Protein AF-A0A7R9FD81-F1 (afdb_monomer_lite)

Secondary structure (DSSP, 8-state):
---S--S------TT-----------------------S--SEEEEEEEEEEEE-SEEEEEEEEEEEEEEEEEEEEEEEEEEEEEEEEEEEEEEEEEEEEEEEEEEEEEEEEEEEEEEEEEEEEEEEEEEEEEEEEE--SEEEE--SEEEE------HHHHHHHHHHHHHHS----B-HHHHHHH-TTTT-BTTTB--SHHHHHHHHHH-B-BTTTS---SS-------GGG-SB--S---PPPTT-HHHHHHHHHHT--EEEEE---SHHHHT--SSEE--TT--SS---EEEEEEEEEEETTEEEEEEE-SS-TTSTBTTEEEEESSS--

pLDDT: mean 73.65, std 19.58, range [25.88, 96.12]

Radius of gyration: 27.38 Å; chains: 1; bounding box: 90×58×49 Å

Structure (mmCIF, N/CA/C/O backbone):
data_AF-A0A7R9FD81-F1
#
_entry.id   AF-A0A7R9FD81-F1
#
loop_
_atom_site.group_PDB
_atom_site.id
_atom_site.type_symbol
_atom_site.label_atom_id
_atom_site.label_alt_id
_atom_site.label_comp_id
_atom_site.label_asym_id
_atom_site.label_entity_id
_atom_site.label_seq_id
_atom_site.pdbx_PDB_ins_code
_atom_site.Cartn_x
_atom_site.Cartn_y
_atom_site.Cartn_z
_atom_site.occupancy
_atom_site.B_iso_or_equiv
_atom_site.auth_seq_id
_atom_site.auth_comp_id
_atom_site.auth_asym_id
_atom_site.auth_atom_id
_atom_site.pdbx_PDB_model_num
ATOM 1 N N . THR A 1 1 ? -26.625 41.758 -15.108 1.00 39.09 1 THR A N 1
ATOM 2 C CA . THR A 1 1 ? -25.539 40.750 -15.088 1.00 39.09 1 THR A CA 1
ATOM 3 C C . THR A 1 1 ? -25.732 39.872 -13.873 1.00 39.09 1 THR A C 1
ATOM 5 O O . THR A 1 1 ? -26.568 40.195 -13.045 1.00 39.09 1 THR A O 1
ATOM 8 N N . ARG A 1 2 ? -25.080 38.711 -13.849 1.00 35.53 2 ARG A N 1
ATOM 9 C CA . ARG A 1 2 ? -25.228 37.600 -12.897 1.00 35.53 2 ARG A CA 1
ATOM 10 C C . ARG A 1 2 ? -24.979 38.028 -11.434 1.00 35.53 2 ARG A C 1
ATOM 12 O O . ARG A 1 2 ? -23.941 37.694 -10.894 1.00 35.53 2 ARG A O 1
ATOM 19 N N . GLU A 1 3 ? -25.899 38.785 -10.832 1.00 40.41 3 GLU A N 1
ATOM 20 C CA . GLU A 1 3 ? -25.733 39.345 -9.478 1.00 40.41 3 GLU A CA 1
ATOM 21 C C . GLU A 1 3 ? -27.052 39.726 -8.760 1.00 40.41 3 GLU A C 1
ATOM 23 O O . GLU A 1 3 ? -27.045 40.515 -7.826 1.00 40.41 3 GLU A O 1
ATOM 28 N N . GLU A 1 4 ? -28.195 39.122 -9.122 1.00 39.56 4 GLU A N 1
ATOM 29 C CA . GLU A 1 4 ? -29.474 39.288 -8.387 1.00 39.56 4 GLU A CA 1
ATOM 30 C C . GLU A 1 4 ? -30.261 37.967 -8.223 1.00 39.56 4 GLU A C 1
ATOM 32 O O . GLU A 1 4 ? -31.462 37.898 -8.473 1.00 39.56 4 GLU A O 1
ATOM 37 N N . ARG A 1 5 ? -29.601 36.875 -7.802 1.00 39.44 5 ARG A N 1
ATOM 38 C CA . ARG A 1 5 ? -30.287 35.632 -7.362 1.00 39.44 5 ARG A CA 1
ATOM 39 C C . ARG A 1 5 ? -29.544 34.884 -6.246 1.00 39.44 5 ARG A C 1
ATOM 41 O O . ARG A 1 5 ? -29.258 33.703 -6.388 1.00 39.44 5 ARG A O 1
ATOM 48 N N . LEU A 1 6 ? -29.242 35.555 -5.132 1.00 40.09 6 LEU A N 1
ATOM 49 C CA . LEU A 1 6 ? -28.727 34.895 -3.915 1.00 40.09 6 LEU A CA 1
ATOM 50 C C . LEU A 1 6 ? -29.328 35.431 -2.597 1.00 40.09 6 LEU A C 1
ATOM 52 O O . LEU A 1 6 ? -28.731 35.295 -1.536 1.00 40.09 6 LEU A O 1
ATOM 56 N N . GLN A 1 7 ? -30.540 35.990 -2.622 1.00 40.34 7 GLN A N 1
ATOM 57 C CA . GLN A 1 7 ? -31.270 36.358 -1.400 1.00 40.34 7 GLN A CA 1
ATOM 58 C C . GLN A 1 7 ? -32.723 35.884 -1.483 1.00 40.34 7 GLN A C 1
ATOM 60 O O . GLN A 1 7 ? -33.584 36.623 -1.944 1.00 40.34 7 GLN A O 1
ATOM 65 N N . ASN A 1 8 ? -32.959 34.616 -1.117 1.00 35.47 8 ASN A N 1
ATOM 66 C CA . ASN A 1 8 ? -34.194 34.100 -0.495 1.00 35.47 8 ASN A CA 1
ATOM 67 C C . ASN A 1 8 ? -34.195 32.561 -0.488 1.00 35.47 8 ASN A C 1
ATOM 69 O O . ASN A 1 8 ? -34.838 31.924 -1.320 1.00 35.47 8 ASN A O 1
ATOM 73 N N . LYS A 1 9 ? -33.512 31.953 0.488 1.00 34.34 9 LYS A N 1
ATOM 74 C CA . LYS A 1 9 ? -33.851 30.601 0.954 1.00 34.34 9 LYS A CA 1
ATOM 75 C C . LYS A 1 9 ? -34.162 30.673 2.458 1.00 34.34 9 LYS A C 1
ATOM 77 O O . LYS A 1 9 ? -33.370 31.283 3.179 1.00 34.34 9 LYS A O 1
ATOM 82 N N . PRO A 1 10 ? -35.300 30.136 2.939 1.00 32.75 10 PRO A N 1
ATOM 83 C CA . PRO A 1 10 ? -35.643 30.177 4.356 1.00 32.75 10 PRO A CA 1
ATOM 84 C C . PRO A 1 10 ? -34.722 29.258 5.163 1.00 32.75 10 PRO A C 1
ATOM 86 O O . PRO A 1 10 ? -34.521 28.100 4.812 1.00 32.75 10 PRO A O 1
ATOM 89 N N . ILE A 1 11 ? -34.195 29.790 6.263 1.00 34.25 11 ILE A N 1
ATOM 90 C CA . ILE A 1 11 ? -33.485 29.053 7.309 1.00 34.25 11 ILE A CA 1
ATOM 91 C C . ILE A 1 11 ? -34.555 28.502 8.258 1.00 34.25 11 ILE A C 1
ATOM 93 O O . ILE A 1 11 ? -35.211 29.287 8.945 1.00 34.25 11 ILE A O 1
ATOM 97 N N . ILE A 1 12 ? -34.746 27.183 8.309 1.00 33.06 12 ILE A N 1
ATOM 98 C CA . ILE A 1 12 ? -35.629 26.556 9.302 1.00 33.06 12 ILE A CA 1
ATOM 99 C C . ILE A 1 12 ? -34.894 26.572 10.649 1.00 33.06 12 ILE A C 1
ATOM 101 O O . ILE A 1 12 ? -33.891 25.888 10.834 1.00 33.06 12 ILE A O 1
ATOM 105 N N . ARG A 1 13 ? -35.364 27.402 11.589 1.00 29.70 13 ARG A N 1
ATOM 106 C CA . ARG A 1 13 ? -34.914 27.398 12.989 1.00 29.70 13 ARG A CA 1
ATOM 107 C C . ARG A 1 13 ? -35.847 26.521 13.825 1.00 29.70 13 ARG A C 1
ATOM 109 O O . ARG A 1 13 ? -37.051 26.481 13.597 1.00 29.70 13 ARG A O 1
ATOM 116 N N . ARG A 1 14 ? -35.272 25.854 14.824 1.00 32.81 14 ARG A N 1
ATOM 117 C CA . ARG A 1 14 ? -35.855 24.801 15.678 1.00 32.81 14 ARG A CA 1
ATOM 118 C C . ARG A 1 14 ? -36.965 25.270 16.655 1.00 32.81 14 ARG A C 1
ATOM 120 O O . ARG A 1 14 ? -37.023 24.765 17.769 1.00 32.81 14 ARG A O 1
ATOM 127 N N . SER A 1 15 ? -37.826 26.232 16.298 1.00 31.77 15 SER A N 1
ATOM 128 C CA . SER A 1 15 ? -38.816 26.820 17.230 1.00 31.77 15 SER A CA 1
ATOM 129 C C . SER A 1 15 ? -40.279 26.903 16.767 1.00 31.77 15 SER A C 1
ATOM 131 O O . SER A 1 15 ? -41.109 27.314 17.572 1.00 31.77 15 SER A O 1
ATOM 133 N N . ASP A 1 16 ? -40.646 26.471 15.556 1.00 30.94 16 ASP A N 1
ATOM 134 C CA . ASP A 1 16 ? -41.986 26.761 15.000 1.00 30.94 16 ASP A CA 1
ATOM 135 C C . ASP A 1 16 ? -42.898 25.535 14.789 1.00 30.94 16 ASP A C 1
ATOM 137 O O . ASP A 1 16 ? -43.638 25.463 13.812 1.00 30.94 16 ASP A O 1
ATOM 141 N N . VAL A 1 17 ? -42.931 24.587 15.734 1.00 33.84 17 VAL A N 1
ATOM 142 C CA . VAL A 1 17 ? -44.017 23.588 15.795 1.00 33.84 17 VAL A CA 1
ATOM 143 C C . VAL A 1 17 ? -44.859 23.828 17.045 1.00 33.84 17 VAL A C 1
ATOM 145 O O . VAL A 1 17 ? -44.639 23.247 18.104 1.00 33.84 17 VAL A O 1
ATOM 148 N N . THR A 1 18 ? -45.857 24.708 16.926 1.00 29.89 18 THR A N 1
ATOM 149 C CA . THR A 1 18 ? -46.961 24.794 17.889 1.00 29.89 18 THR A CA 1
ATOM 150 C C . THR A 1 18 ? -48.299 24.449 17.231 1.00 29.89 18 THR A C 1
ATOM 152 O O . THR A 1 18 ? -48.819 25.164 16.385 1.00 29.89 18 THR A O 1
ATOM 155 N N . ARG A 1 19 ? -48.861 23.328 17.698 1.00 35.19 19 ARG A N 1
ATOM 156 C CA . ARG A 1 19 ? -50.268 23.115 18.081 1.00 35.19 19 ARG A CA 1
ATOM 157 C C . ARG A 1 19 ? -51.376 23.580 17.114 1.00 35.19 19 ARG A C 1
ATOM 159 O O . ARG A 1 19 ? -51.876 24.694 17.203 1.00 35.19 19 ARG A O 1
ATOM 166 N N . SER A 1 20 ? -51.924 22.624 16.369 1.00 30.72 20 SER A N 1
ATOM 167 C CA . SER A 1 20 ? -53.307 22.592 15.857 1.00 30.72 20 SER A CA 1
ATOM 168 C C . SER A 1 20 ? -53.561 21.163 15.360 1.00 30.72 20 SER A C 1
ATOM 170 O O . SER A 1 20 ? -52.720 20.634 14.656 1.00 30.72 20 SER A O 1
ATOM 172 N N . GLY A 1 21 ? -54.605 20.404 15.668 1.00 27.61 21 GLY A N 1
ATOM 173 C CA . GLY A 1 21 ? -55.818 20.573 16.445 1.00 27.61 21 GLY A CA 1
ATOM 174 C C . GLY A 1 21 ? -56.503 19.200 16.417 1.00 27.61 21 GLY A C 1
ATOM 175 O O . GLY A 1 21 ? -56.767 18.657 15.349 1.00 27.61 21 GLY A O 1
ATOM 176 N N . SER A 1 22 ? -56.728 18.602 17.586 1.00 30.44 22 SER A N 1
ATOM 177 C CA . SER A 1 22 ? -57.353 17.283 17.721 1.00 30.44 22 SER A CA 1
ATOM 178 C C . SER A 1 22 ? -58.814 17.327 17.254 1.00 30.44 22 SER A C 1
ATOM 180 O O . SER A 1 22 ? -59.605 18.120 17.769 1.00 30.44 22 SER A O 1
ATOM 182 N N . LYS A 1 23 ? -59.192 16.460 16.309 1.00 29.38 23 LYS A N 1
ATOM 183 C CA . LYS A 1 23 ? -60.590 16.074 16.081 1.00 29.38 23 LYS A CA 1
ATOM 184 C C . LYS A 1 23 ? -60.747 14.590 16.391 1.00 29.38 23 LYS A C 1
ATOM 186 O O . LYS A 1 23 ? -60.323 13.732 15.630 1.00 29.38 23 LYS A O 1
ATOM 191 N N . HIS A 1 24 ? -61.383 14.313 17.525 1.00 30.19 24 HIS A N 1
ATOM 192 C CA . HIS A 1 24 ? -61.970 13.016 17.836 1.00 30.19 24 HIS A CA 1
ATOM 193 C C . HIS A 1 24 ? -63.025 12.632 16.790 1.00 30.19 24 HIS A C 1
ATOM 195 O O . HIS A 1 24 ? -63.984 13.379 16.583 1.00 30.19 24 HIS A O 1
ATOM 201 N N . VAL A 1 25 ? -62.916 11.426 16.232 1.00 29.48 25 VAL A N 1
ATOM 202 C CA . VAL A 1 25 ? -64.043 10.707 15.626 1.00 29.48 25 VAL A CA 1
ATOM 203 C C . VAL A 1 25 ? -64.227 9.404 16.402 1.00 29.48 25 VAL A C 1
ATOM 205 O O . VAL A 1 25 ? -63.290 8.635 16.588 1.00 29.48 25 VAL A O 1
ATOM 208 N N . LYS A 1 26 ? -65.436 9.229 16.945 1.00 28.81 26 LYS A N 1
ATOM 209 C CA . LYS A 1 26 ? -65.871 8.071 17.733 1.00 28.81 26 LYS A CA 1
ATOM 210 C C . LYS A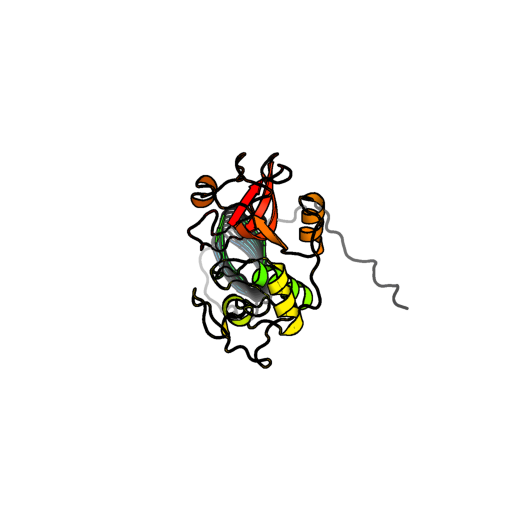 1 26 ? -66.118 6.843 16.849 1.00 28.81 26 LYS A C 1
ATOM 212 O O . LYS A 1 26 ? -66.451 6.965 15.677 1.00 28.81 26 LYS A O 1
ATOM 217 N N . SER A 1 27 ? -66.024 5.688 17.501 1.00 38.34 27 SER A N 1
ATOM 218 C CA . SER A 1 27 ? -66.324 4.334 17.036 1.00 38.34 27 SER A CA 1
ATOM 219 C C . SER A 1 27 ? -67.673 4.161 16.321 1.00 38.34 27 SER A C 1
ATOM 221 O O . SER A 1 27 ? -68.700 4.688 16.750 1.00 38.34 27 SER A O 1
ATOM 223 N N . GLY A 1 28 ? -67.676 3.320 15.281 1.00 25.88 28 GLY A N 1
ATOM 224 C CA . GLY A 1 28 ? -68.874 2.810 14.614 1.00 25.88 28 GLY A CA 1
ATOM 225 C C . GLY A 1 28 ? -68.535 1.653 13.671 1.00 25.88 28 GLY A C 1
ATOM 226 O O . GLY A 1 28 ? -67.732 1.809 12.760 1.00 25.88 28 GLY A O 1
ATOM 227 N N . LEU A 1 29 ? -69.124 0.486 13.933 1.00 31.78 29 LEU A N 1
ATOM 228 C CA . LEU A 1 29 ? -69.024 -0.738 13.138 1.00 31.78 29 LEU A CA 1
ATOM 229 C C . LEU A 1 29 ? -69.593 -0.569 11.718 1.00 31.78 29 LEU A C 1
ATOM 231 O O . LEU A 1 29 ? -70.724 -0.119 11.569 1.00 31.78 29 LEU A O 1
ATOM 235 N N . GLY A 1 30 ? -68.840 -1.076 10.735 1.00 39.69 30 GLY A N 1
ATOM 236 C CA . GLY A 1 30 ? -69.320 -1.694 9.494 1.00 39.69 30 GLY A CA 1
ATOM 237 C C . GLY A 1 30 ? -69.935 -0.785 8.428 1.00 39.69 30 GLY A C 1
ATOM 238 O O . GLY A 1 30 ? -71.115 -0.469 8.512 1.00 39.69 30 GLY A O 1
ATOM 239 N N . GLN A 1 31 ? -69.186 -0.515 7.350 1.00 30.64 31 GLN A N 1
ATOM 240 C CA . GLN A 1 31 ? -69.745 -0.345 6.002 1.00 30.64 31 GLN A CA 1
ATOM 241 C C . GLN A 1 31 ? -68.677 -0.520 4.901 1.00 30.64 31 GLN A C 1
ATOM 243 O O . GLN A 1 31 ? -67.696 0.209 4.843 1.00 30.64 31 GLN A O 1
ATOM 248 N N . THR A 1 32 ? -68.906 -1.565 4.097 1.00 29.42 32 THR A N 1
ATOM 249 C CA . THR A 1 32 ? -68.698 -1.726 2.643 1.00 29.42 32 THR A CA 1
ATOM 250 C C . THR A 1 32 ? -67.472 -1.117 1.949 1.00 29.42 32 THR A C 1
ATOM 252 O O . THR A 1 32 ? -67.360 0.090 1.773 1.00 29.42 32 THR A O 1
ATOM 255 N N . LEU A 1 33 ? -66.644 -2.034 1.429 1.00 38.75 33 LEU A N 1
ATOM 256 C CA . LEU A 1 33 ? -65.702 -1.866 0.319 1.00 38.75 33 LEU A CA 1
ATOM 257 C C . LEU A 1 33 ? -66.387 -1.191 -0.884 1.00 38.75 33 LEU A C 1
ATOM 259 O O . LEU A 1 33 ? -67.091 -1.854 -1.643 1.00 38.75 33 LEU A O 1
ATOM 263 N N . GLU A 1 34 ? -66.146 0.102 -1.076 1.00 34.03 34 GLU A N 1
ATOM 264 C CA . GLU A 1 34 ? -66.306 0.768 -2.369 1.00 34.03 34 GLU A CA 1
ATOM 265 C C . GLU A 1 34 ? -64.953 1.354 -2.787 1.00 34.03 34 GLU A C 1
ATOM 267 O O . GLU A 1 34 ? -64.226 1.948 -1.994 1.00 34.03 34 GLU A O 1
ATOM 272 N N . SER A 1 35 ? -64.610 1.066 -4.040 1.00 38.31 35 SER A N 1
ATOM 273 C CA . SER A 1 35 ? -63.352 1.293 -4.751 1.00 38.31 35 SER A CA 1
ATOM 274 C C . SER A 1 35 ? -62.641 2.612 -4.429 1.00 38.31 35 SER A C 1
ATOM 276 O O . SER A 1 35 ? -63.081 3.679 -4.858 1.00 38.31 35 SER A O 1
ATOM 278 N N . LEU A 1 36 ? -61.487 2.516 -3.770 1.00 35.97 36 LEU A N 1
ATOM 279 C CA . LEU A 1 36 ? -60.429 3.515 -3.880 1.00 35.97 36 LEU A CA 1
ATOM 280 C C . LEU A 1 36 ? -59.513 3.086 -5.027 1.00 35.97 36 LEU A C 1
ATOM 282 O O . LEU A 1 36 ? -59.090 1.935 -5.087 1.00 35.97 36 LEU A O 1
ATOM 286 N N . ASP A 1 37 ? -59.302 3.997 -5.967 1.00 36.88 37 ASP A N 1
ATOM 287 C CA . ASP A 1 37 ? -58.371 3.861 -7.083 1.00 36.88 37 ASP A CA 1
ATOM 288 C C . ASP A 1 37 ? -56.931 3.909 -6.541 1.00 36.88 37 ASP A C 1
ATOM 290 O O . ASP A 1 37 ? -56.565 4.857 -5.845 1.00 36.88 37 ASP A O 1
ATOM 294 N N . TRP A 1 38 ? -56.144 2.857 -6.783 1.00 41.69 38 TRP A N 1
ATOM 295 C CA . TRP A 1 38 ? -54.820 2.644 -6.175 1.00 41.69 38 TRP A CA 1
ATOM 296 C C . TRP A 1 38 ? -53.662 3.193 -7.026 1.00 41.69 38 TRP A C 1
ATOM 298 O O . TRP A 1 38 ? -52.509 2.920 -6.718 1.00 41.69 38 TRP A O 1
ATOM 308 N N . SER A 1 39 ? -53.926 3.944 -8.103 1.00 35.97 39 SER A N 1
ATOM 309 C CA . SER A 1 39 ? -52.916 4.173 -9.147 1.00 35.97 39 SER A CA 1
ATOM 310 C C . SER A 1 39 ? -52.141 5.497 -9.117 1.00 35.97 39 SER A C 1
ATOM 312 O O . SER A 1 39 ? -51.431 5.758 -10.082 1.00 35.97 39 SER A O 1
ATOM 314 N N . GLN A 1 40 ? -52.238 6.350 -8.092 1.00 47.03 40 GLN A N 1
ATOM 315 C CA . GLN A 1 40 ? -51.413 7.573 -8.003 1.00 47.03 40 GLN A CA 1
ATOM 316 C C . GLN A 1 40 ? -51.276 8.052 -6.543 1.00 47.03 40 GLN A C 1
ATOM 318 O O . GLN A 1 40 ? -52.069 8.872 -6.072 1.00 47.03 40 GLN A O 1
ATOM 323 N N . LYS A 1 41 ? -50.264 7.577 -5.810 1.00 54.81 41 LYS A N 1
ATOM 324 C CA . LYS A 1 41 ? -49.718 8.333 -4.673 1.00 54.81 41 LYS A CA 1
ATOM 325 C C . LYS A 1 41 ? -48.242 8.587 -4.925 1.00 54.81 41 LYS A C 1
ATOM 327 O O . LYS A 1 41 ? -47.386 7.816 -4.526 1.00 54.81 41 LYS A O 1
ATOM 332 N N . GLU A 1 42 ? -48.007 9.709 -5.585 1.00 63.78 42 GLU A N 1
ATOM 333 C CA . GLU A 1 42 ? -46.692 10.319 -5.790 1.00 63.78 42 GLU A CA 1
ATOM 334 C C . GLU A 1 42 ? -46.024 10.610 -4.425 1.00 63.78 42 GLU A C 1
ATOM 336 O O . GLU A 1 42 ? -44.825 10.453 -4.277 1.00 63.78 42 GLU A O 1
ATOM 341 N N . PHE A 1 43 ? -46.806 10.917 -3.374 1.00 59.94 43 PHE A N 1
ATOM 342 C CA . PHE A 1 43 ? -46.295 11.207 -2.025 1.00 59.94 43 PHE A CA 1
ATOM 343 C C . PHE A 1 43 ? -47.080 10.485 -0.919 1.00 59.94 43 PHE A C 1
ATOM 345 O O . PHE A 1 43 ? -48.318 10.553 -0.876 1.00 59.94 43 PHE A O 1
ATOM 352 N N . LEU A 1 44 ? -46.370 9.878 0.039 1.00 73.50 44 LEU A N 1
ATOM 353 C CA . LEU A 1 44 ? -46.943 9.317 1.267 1.00 73.50 44 LEU A CA 1
ATOM 354 C C . LEU A 1 44 ? -46.209 9.829 2.516 1.00 73.50 44 LEU A C 1
ATOM 356 O O . LEU A 1 44 ? -44.988 9.784 2.604 1.00 73.50 44 LEU A O 1
ATOM 360 N N . VAL A 1 45 ? -46.986 10.296 3.502 1.00 74.88 45 VAL A N 1
ATOM 361 C CA . VAL A 1 45 ? -46.497 10.657 4.842 1.00 74.88 45 VAL A CA 1
ATOM 362 C C . VAL A 1 45 ? -47.338 9.937 5.883 1.00 74.88 45 VAL A C 1
ATOM 364 O O . VAL A 1 45 ? -48.561 10.109 5.914 1.00 74.88 45 VAL A O 1
ATOM 367 N N . THR A 1 46 ? -46.708 9.120 6.722 1.00 71.38 46 THR A N 1
ATOM 368 C CA . THR A 1 46 ? -47.411 8.280 7.699 1.00 71.38 46 THR A CA 1
ATOM 369 C C . THR A 1 46 ? -46.560 8.008 8.943 1.00 71.38 46 THR A C 1
ATOM 371 O O . THR A 1 46 ? -45.367 8.286 8.965 1.00 71.38 46 THR A O 1
ATOM 374 N N . ASN A 1 47 ? -47.202 7.524 10.007 1.00 69.88 47 ASN A N 1
ATOM 375 C CA . ASN A 1 47 ? -46.550 7.000 11.206 1.00 69.88 47 ASN A CA 1
ATOM 376 C C . ASN A 1 47 ? -47.393 5.823 11.716 1.00 69.88 47 ASN A C 1
ATOM 378 O O . ASN A 1 47 ? -48.574 5.988 12.042 1.00 69.88 47 ASN A O 1
ATOM 382 N N . THR A 1 48 ? -46.802 4.635 11.697 1.00 72.31 48 THR A N 1
ATOM 383 C CA . THR A 1 48 ? -47.450 3.347 11.966 1.00 72.31 48 THR A CA 1
ATOM 384 C C . THR A 1 48 ? -46.429 2.370 12.533 1.00 72.31 48 THR A C 1
ATOM 386 O O . THR A 1 48 ? -45.252 2.481 12.246 1.00 72.31 48 THR A O 1
ATOM 389 N N . GLU A 1 49 ? -46.864 1.367 13.285 1.00 70.50 49 GLU A N 1
ATOM 390 C CA . GLU A 1 49 ? -45.953 0.337 13.813 1.00 70.50 49 GLU A CA 1
ATOM 391 C C . GLU A 1 49 ? -45.360 -0.536 12.686 1.00 70.50 49 GLU A C 1
ATOM 393 O O . GLU A 1 49 ? -44.162 -0.793 12.660 1.00 70.50 49 GLU A O 1
ATOM 398 N N . TYR A 1 50 ? -46.181 -0.887 11.684 1.00 74.75 50 TYR A N 1
ATOM 399 C CA . TYR A 1 50 ? -45.784 -1.667 10.504 1.00 74.75 50 TYR A CA 1
ATOM 400 C C . TYR A 1 50 ? -46.246 -0.970 9.226 1.00 74.75 50 TYR A C 1
ATOM 402 O O . TYR A 1 50 ? -47.428 -0.621 9.114 1.00 74.75 50 TYR A O 1
ATOM 410 N N . LEU A 1 51 ? -45.351 -0.819 8.250 1.00 74.00 51 LEU A N 1
ATOM 411 C CA . LEU A 1 51 ? -45.686 -0.266 6.941 1.00 74.00 51 LEU A CA 1
ATOM 412 C C . LEU A 1 51 ? -45.076 -1.094 5.806 1.00 74.00 51 LEU A C 1
ATOM 414 O O . LEU A 1 51 ? -43.885 -1.382 5.796 1.00 74.00 51 LEU A O 1
ATOM 418 N N . VAL A 1 52 ? -45.920 -1.432 4.830 1.00 78.00 52 VAL A N 1
ATOM 419 C CA . VAL A 1 52 ? -45.506 -1.964 3.528 1.00 78.00 52 VAL A CA 1
ATOM 420 C C . VAL A 1 52 ? -46.121 -1.076 2.460 1.00 78.00 52 VAL A C 1
ATOM 422 O O . VAL A 1 52 ? -47.344 -0.901 2.446 1.00 78.00 52 VAL A O 1
ATOM 425 N N . THR A 1 53 ? -45.296 -0.477 1.608 1.00 73.06 53 THR A N 1
ATOM 426 C CA . THR A 1 53 ? -45.754 0.501 0.615 1.00 73.06 53 THR A CA 1
ATOM 427 C C . THR A 1 53 ? -44.875 0.497 -0.634 1.00 73.06 53 THR A C 1
ATOM 429 O O . THR A 1 53 ? -43.769 -0.027 -0.623 1.00 73.06 53 THR A O 1
ATOM 432 N N . ASP A 1 54 ? -45.414 1.053 -1.713 1.00 71.94 54 ASP A N 1
ATOM 433 C CA . ASP A 1 54 ? -44.761 1.253 -3.008 1.00 71.94 54 ASP A CA 1
ATOM 434 C C . ASP A 1 54 ? -45.207 2.639 -3.496 1.00 71.94 54 ASP A C 1
ATOM 436 O O . ASP A 1 54 ? -46.379 2.851 -3.835 1.00 71.94 54 ASP A O 1
ATOM 440 N N . THR A 1 55 ? -44.326 3.625 -3.335 1.00 73.12 55 THR A N 1
ATOM 441 C CA . THR A 1 55 ? -44.598 5.049 -3.585 1.00 73.12 55 THR A CA 1
ATOM 442 C C . THR A 1 55 ? -43.328 5.742 -4.040 1.00 73.12 55 THR A C 1
ATOM 444 O O . THR A 1 55 ? -42.267 5.466 -3.505 1.00 73.12 55 THR A O 1
ATOM 447 N N . GLU A 1 56 ? -43.434 6.713 -4.939 1.00 74.44 56 GLU A N 1
ATOM 448 C CA . GLU A 1 56 ? -42.271 7.434 -5.477 1.00 74.44 56 GLU A CA 1
ATOM 449 C C . GLU A 1 56 ? -41.512 8.223 -4.390 1.00 74.44 56 GLU A C 1
ATOM 451 O O . GLU A 1 56 ? -40.291 8.115 -4.284 1.00 74.44 56 GLU A O 1
ATOM 456 N N . PHE A 1 57 ? -42.242 8.931 -3.514 1.00 75.31 57 PHE A N 1
ATOM 457 C CA . PHE A 1 57 ? -41.685 9.677 -2.382 1.00 75.31 57 PHE A CA 1
ATOM 458 C C . PHE A 1 57 ? -42.324 9.261 -1.049 1.00 75.31 57 PHE A C 1
ATOM 460 O O . PHE A 1 57 ? -43.530 9.458 -0.833 1.00 75.31 57 PHE A O 1
ATOM 467 N N . LEU A 1 58 ? -41.506 8.774 -0.111 1.00 77.44 58 LEU A N 1
ATOM 468 C CA . LEU A 1 58 ? -41.954 8.360 1.220 1.00 77.44 58 LEU A CA 1
ATOM 469 C C . LEU A 1 58 ? -41.208 9.103 2.335 1.00 77.44 58 LEU A C 1
ATOM 471 O O . LEU A 1 58 ? -39.981 9.119 2.392 1.00 77.44 58 LEU A O 1
ATOM 475 N N . VAL A 1 59 ? -41.979 9.682 3.262 1.00 79.25 59 VAL A N 1
ATOM 476 C CA . VAL A 1 59 ? -41.467 10.182 4.547 1.00 79.25 59 VAL A CA 1
ATOM 477 C C . VAL A 1 59 ? -42.248 9.529 5.673 1.00 79.25 59 VAL A C 1
ATOM 479 O O . VAL A 1 59 ? -43.460 9.723 5.792 1.00 79.25 59 VAL A O 1
ATOM 482 N N . THR A 1 60 ? -41.575 8.754 6.514 1.00 75.50 60 THR A N 1
ATOM 483 C CA . THR A 1 60 ? -42.252 7.962 7.543 1.00 75.50 60 THR A CA 1
ATOM 484 C C . THR A 1 60 ? -41.402 7.807 8.803 1.00 75.50 60 THR A C 1
ATOM 486 O O . THR A 1 60 ? -40.218 8.118 8.809 1.00 75.50 60 THR A O 1
ATOM 489 N N . ASN A 1 61 ? -42.038 7.392 9.894 1.00 74.88 61 ASN A N 1
ATOM 490 C CA . ASN A 1 61 ? -41.380 6.954 11.125 1.00 74.88 61 ASN A CA 1
ATOM 491 C C . ASN A 1 61 ? -42.193 5.761 11.642 1.00 74.88 61 ASN A C 1
ATOM 493 O O . ASN A 1 61 ? -43.388 5.908 11.930 1.00 74.88 61 ASN A O 1
ATOM 497 N N . THR A 1 62 ? -41.585 4.576 11.615 1.00 70.94 62 THR A N 1
ATOM 498 C CA . THR A 1 62 ? -42.231 3.281 11.890 1.00 70.94 62 THR A CA 1
ATOM 499 C C . THR A 1 62 ? -41.258 2.339 12.593 1.00 70.94 62 THR A C 1
ATOM 501 O O . THR A 1 62 ? -40.055 2.533 12.528 1.00 70.94 62 THR A O 1
ATOM 504 N N . GLU A 1 63 ? -41.743 1.286 13.241 1.00 74.44 63 GLU A N 1
ATOM 505 C CA . GLU A 1 63 ? -40.842 0.295 13.852 1.00 74.44 63 GLU A CA 1
ATOM 506 C C . GLU A 1 63 ? -40.286 -0.658 12.777 1.00 74.44 63 GLU A C 1
ATOM 508 O O . GLU A 1 63 ? -39.080 -0.879 12.704 1.00 74.44 63 GLU A O 1
ATOM 513 N N . TYR A 1 64 ? -41.152 -1.113 11.857 1.00 75.81 64 TYR A N 1
ATOM 514 C CA . TYR A 1 64 ? -40.789 -1.991 10.736 1.00 75.81 64 TYR A CA 1
ATOM 515 C C . TYR A 1 64 ? -41.272 -1.426 9.395 1.00 75.81 64 TYR A C 1
ATOM 517 O O . TYR A 1 64 ? -42.483 -1.246 9.190 1.00 75.81 64 TYR A O 1
ATOM 525 N N . LEU A 1 65 ? -40.341 -1.206 8.464 1.00 77.44 65 LEU A N 1
ATOM 526 C CA . LEU A 1 65 ? -40.629 -0.716 7.115 1.00 77.44 65 LEU A CA 1
ATOM 527 C C . LEU A 1 65 ? -40.073 -1.654 6.039 1.00 77.44 65 LEU A C 1
ATOM 529 O O . LEU A 1 65 ? -38.889 -1.984 6.034 1.00 77.44 65 LEU A O 1
ATOM 533 N N . VAL A 1 66 ? -40.937 -2.026 5.091 1.00 80.62 66 VAL A N 1
ATOM 534 C CA . VAL A 1 66 ? -40.538 -2.659 3.826 1.00 80.62 66 VAL A CA 1
ATOM 535 C C . VAL A 1 66 ? -41.106 -1.844 2.675 1.00 80.62 66 VAL A C 1
ATOM 537 O O . VAL A 1 66 ? -42.324 -1.669 2.589 1.00 80.62 66 VAL A O 1
ATOM 540 N N . THR A 1 67 ? -40.250 -1.327 1.800 1.00 76.56 67 THR A N 1
ATOM 541 C CA . THR A 1 67 ? -40.691 -0.415 0.741 1.00 76.56 67 THR A CA 1
ATOM 542 C C . THR A 1 67 ? -39.807 -0.484 -0.503 1.00 76.56 67 THR A C 1
ATOM 544 O O . THR A 1 67 ? -38.667 -0.932 -0.439 1.00 76.56 67 THR A O 1
ATOM 547 N N . ASP A 1 68 ? -40.357 -0.058 -1.637 1.00 75.00 68 ASP A N 1
ATOM 548 C CA . ASP A 1 68 ? -39.655 0.136 -2.912 1.00 75.00 68 ASP A CA 1
ATOM 549 C C . ASP A 1 68 ? -40.032 1.545 -3.393 1.00 75.00 68 ASP A C 1
ATOM 551 O O . ASP A 1 68 ? -41.214 1.829 -3.604 1.00 75.00 68 ASP A O 1
ATOM 555 N N . THR A 1 69 ? -39.083 2.484 -3.366 1.00 73.69 69 THR A N 1
ATOM 556 C CA . THR A 1 69 ? -39.351 3.923 -3.573 1.00 73.69 69 THR A CA 1
ATOM 557 C C . THR A 1 69 ? -38.161 4.598 -4.230 1.00 73.69 69 THR A C 1
ATOM 559 O O . THR A 1 69 ? -37.029 4.259 -3.916 1.00 73.69 69 THR A O 1
ATOM 562 N N . GLU A 1 70 ? -38.370 5.634 -5.033 1.00 75.81 70 GLU A N 1
ATOM 563 C CA . GLU A 1 70 ? -37.252 6.383 -5.622 1.00 75.81 70 GLU A CA 1
ATOM 564 C C . GLU A 1 70 ? -36.517 7.225 -4.560 1.00 75.81 70 GLU A C 1
ATOM 566 O O . GLU A 1 70 ? -35.287 7.214 -4.495 1.00 75.81 70 GLU A O 1
ATOM 571 N N . PHE A 1 71 ? -37.273 7.875 -3.660 1.00 74.50 71 PHE A N 1
ATOM 572 C CA . PHE A 1 71 ? -36.737 8.711 -2.579 1.00 74.50 71 PHE A CA 1
ATOM 573 C C . PHE A 1 71 ? -37.343 8.361 -1.214 1.00 74.50 71 PHE A C 1
ATOM 575 O O . PHE A 1 71 ? -38.547 8.549 -0.989 1.00 74.50 71 PHE A O 1
ATOM 582 N N . LEU A 1 72 ? -36.487 7.968 -0.265 1.00 79.44 72 LEU A N 1
ATOM 583 C CA . LEU A 1 72 ? -36.889 7.632 1.102 1.00 79.44 72 LEU A CA 1
ATOM 584 C C . LEU A 1 72 ? -36.136 8.461 2.148 1.00 79.44 72 LEU A C 1
ATOM 586 O O . LEU A 1 72 ? -34.906 8.504 2.176 1.00 79.44 72 LEU A O 1
ATOM 590 N N . VAL A 1 73 ? -36.901 9.082 3.051 1.00 79.88 73 VAL A N 1
ATOM 591 C CA . VAL A 1 73 ? -36.385 9.667 4.297 1.00 79.88 73 VAL A CA 1
ATOM 592 C C . VAL A 1 73 ? -37.153 9.077 5.469 1.00 79.88 73 VAL A C 1
ATOM 594 O O . VAL A 1 73 ? -38.370 9.264 5.575 1.00 79.88 73 VAL A O 1
ATOM 597 N N . THR A 1 74 ? -36.457 8.372 6.353 1.00 76.88 74 THR A N 1
ATOM 598 C CA . THR A 1 74 ? -37.099 7.631 7.440 1.00 76.88 74 THR A CA 1
ATOM 599 C C . THR A 1 74 ? -36.232 7.563 8.697 1.00 76.88 74 THR A C 1
ATOM 601 O O . THR A 1 74 ? -35.036 7.826 8.655 1.00 76.88 74 THR A O 1
ATOM 604 N N . ASP A 1 75 ? -36.883 7.277 9.818 1.00 75.06 75 ASP A N 1
ATOM 605 C CA . ASP A 1 75 ? -36.303 7.065 11.149 1.00 75.06 75 ASP A CA 1
ATOM 606 C C . ASP A 1 75 ? -37.049 5.857 11.732 1.00 75.06 75 ASP A C 1
ATOM 608 O O . ASP A 1 75 ? -38.226 5.968 12.104 1.00 75.06 75 ASP A O 1
ATOM 612 N N . THR A 1 76 ? -36.439 4.675 11.602 1.00 73.31 76 THR A N 1
ATOM 613 C CA . THR A 1 76 ? -37.080 3.358 11.778 1.00 73.31 76 THR A CA 1
ATOM 614 C C . THR A 1 76 ? -36.130 2.371 12.445 1.00 73.31 76 THR A C 1
ATOM 616 O O . THR A 1 76 ? -34.936 2.431 12.206 1.00 73.31 76 THR A O 1
ATOM 619 N N . GLU A 1 77 ? -36.627 1.419 13.234 1.00 75.88 77 GLU A N 1
ATOM 620 C CA . GLU A 1 77 ? -35.752 0.441 13.909 1.00 75.88 77 GLU A CA 1
ATOM 621 C C . GLU A 1 77 ? -35.228 -0.627 12.927 1.00 75.88 77 GLU A C 1
ATOM 623 O O . GLU A 1 77 ? -34.026 -0.889 12.879 1.00 75.88 77 GLU A O 1
ATOM 628 N N . TYR A 1 78 ? -36.111 -1.166 12.072 1.00 76.88 78 TYR A N 1
ATOM 629 C CA . TYR A 1 78 ? -35.773 -2.154 11.038 1.00 76.88 78 TYR A CA 1
ATOM 630 C C . TYR A 1 78 ? -36.238 -1.702 9.652 1.00 76.88 78 TYR A C 1
ATOM 632 O O . TYR A 1 78 ? -37.443 -1.526 9.415 1.00 76.88 78 TYR A O 1
ATOM 640 N N . LEU A 1 79 ? -35.296 -1.590 8.712 1.00 80.88 79 LEU A N 1
ATOM 641 C CA . LEU A 1 79 ? -35.567 -1.178 7.336 1.00 80.88 79 LEU A CA 1
ATOM 642 C C . LEU A 1 79 ? -35.023 -2.186 6.318 1.00 80.88 79 LEU A C 1
ATOM 644 O O . LEU A 1 79 ? -33.835 -2.505 6.303 1.00 80.88 79 LEU A O 1
ATOM 648 N N . VAL A 1 80 ? -35.905 -2.638 5.422 1.00 80.81 80 VAL A N 1
ATOM 649 C CA . VAL A 1 80 ? -35.530 -3.354 4.196 1.00 80.81 80 VAL A CA 1
ATOM 650 C C . VAL A 1 80 ? -36.087 -2.598 3.002 1.00 80.81 80 VAL A C 1
ATOM 652 O O . VAL A 1 80 ? -37.304 -2.434 2.887 1.00 80.81 80 VAL A O 1
ATOM 655 N N . THR A 1 81 ? -35.217 -2.127 2.114 1.00 79.06 81 THR A N 1
ATOM 656 C CA . THR A 1 81 ? -35.641 -1.257 1.013 1.00 79.06 81 THR A CA 1
ATOM 657 C C . THR A 1 81 ? -34.777 -1.416 -0.236 1.00 79.06 81 THR A C 1
ATOM 659 O O . THR A 1 81 ? -33.683 -1.968 -0.183 1.00 79.06 81 THR A O 1
ATOM 662 N N . ASN A 1 82 ? -35.294 -0.961 -1.373 1.00 75.56 82 ASN A N 1
ATOM 663 C CA . ASN A 1 82 ? -34.562 -0.813 -2.629 1.00 75.56 82 ASN A CA 1
ATOM 664 C C . ASN A 1 82 ? -34.918 0.570 -3.180 1.00 75.56 82 ASN A C 1
ATOM 666 O O . ASN A 1 82 ? -36.090 0.827 -3.449 1.00 75.56 82 ASN A O 1
ATOM 670 N N . THR A 1 83 ? -33.960 1.498 -3.215 1.00 74.44 83 THR A N 1
ATOM 671 C CA . THR A 1 83 ? -34.239 2.914 -3.539 1.00 74.44 83 THR A CA 1
ATOM 672 C C . THR A 1 83 ? -33.094 3.562 -4.296 1.00 74.44 83 THR A C 1
ATOM 674 O O . THR A 1 83 ? -31.956 3.147 -4.128 1.00 74.44 83 THR A O 1
ATOM 677 N N . GLU A 1 84 ? -33.340 4.606 -5.082 1.00 75.81 84 GLU A N 1
ATOM 678 C CA . GLU A 1 84 ? -32.243 5.333 -5.742 1.00 75.81 84 GLU A CA 1
ATOM 679 C C . GLU A 1 84 ? -31.494 6.232 -4.738 1.00 75.81 84 GLU A C 1
ATOM 681 O O . GLU A 1 84 ? -30.262 6.238 -4.710 1.00 75.81 84 GLU A O 1
ATOM 686 N N . TYR A 1 85 ? -32.231 6.917 -3.847 1.00 74.06 85 TYR A N 1
ATOM 687 C CA . TYR A 1 85 ? -31.666 7.785 -2.804 1.00 74.06 85 TYR A CA 1
ATOM 688 C C . TYR A 1 85 ? -32.262 7.497 -1.421 1.00 74.06 85 TYR A C 1
ATOM 690 O O . TYR A 1 85 ? -33.465 7.692 -1.198 1.00 74.06 85 TYR A O 1
ATOM 698 N N . LEU A 1 86 ? -31.396 7.152 -0.462 1.00 81.25 86 LEU A N 1
ATOM 699 C CA . LEU A 1 86 ? -31.782 6.874 0.922 1.00 81.25 86 LEU A CA 1
ATOM 700 C C . LEU A 1 86 ? -31.014 7.742 1.925 1.00 81.25 86 LEU A C 1
ATOM 702 O O . LEU A 1 86 ? -29.782 7.767 1.947 1.00 81.25 86 LEU A O 1
ATOM 706 N N . VAL A 1 87 ? -31.767 8.413 2.802 1.00 78.88 87 VAL A N 1
ATOM 707 C CA . VAL A 1 87 ? -31.238 9.052 4.015 1.00 78.88 87 VAL A CA 1
ATOM 708 C C . VAL A 1 87 ? -32.007 8.528 5.220 1.00 78.88 87 VAL A C 1
ATOM 710 O O . VAL A 1 87 ? -33.214 8.757 5.332 1.00 78.88 87 VAL A O 1
ATOM 713 N N . THR A 1 88 ? -31.314 7.835 6.120 1.00 79.44 88 THR A N 1
ATOM 714 C CA . THR A 1 88 ? -31.954 7.163 7.256 1.00 79.44 88 THR A CA 1
ATOM 715 C C . THR A 1 88 ? -31.053 7.087 8.485 1.00 79.44 88 THR A C 1
ATOM 717 O O . THR A 1 88 ? -29.829 7.095 8.363 1.00 79.44 88 THR A O 1
ATOM 720 N N . ASP A 1 89 ? -31.684 7.010 9.652 1.00 75.81 89 ASP A N 1
ATOM 721 C CA . ASP A 1 89 ? -31.091 6.744 10.968 1.00 75.81 89 ASP A CA 1
ATOM 722 C C . ASP A 1 89 ? -31.848 5.521 11.518 1.00 75.81 89 ASP A C 1
ATOM 724 O O . ASP A 1 89 ? -33.052 5.602 11.775 1.00 75.81 89 ASP A O 1
ATOM 728 N N . THR A 1 90 ? -31.212 4.347 11.497 1.00 76.38 90 THR A N 1
ATOM 729 C CA . THR A 1 90 ? -31.860 3.037 11.733 1.00 76.38 90 THR A CA 1
ATOM 730 C C . THR A 1 90 ? -30.940 2.093 12.490 1.00 76.38 90 THR A C 1
ATOM 732 O O . THR A 1 90 ? -29.749 2.075 12.219 1.00 76.38 90 THR A O 1
ATOM 735 N N . GLU A 1 91 ? -31.468 1.226 13.354 1.00 77.19 91 GLU A N 1
ATOM 736 C CA . GLU A 1 91 ? -30.634 0.239 14.062 1.00 77.19 91 GLU A CA 1
ATOM 737 C C . GLU A 1 91 ? -30.152 -0.881 13.116 1.00 77.19 91 GLU A C 1
ATOM 739 O O . GLU A 1 91 ? -28.958 -1.178 13.073 1.00 77.19 91 GLU A O 1
ATOM 744 N N . TYR A 1 92 ? -31.055 -1.430 12.28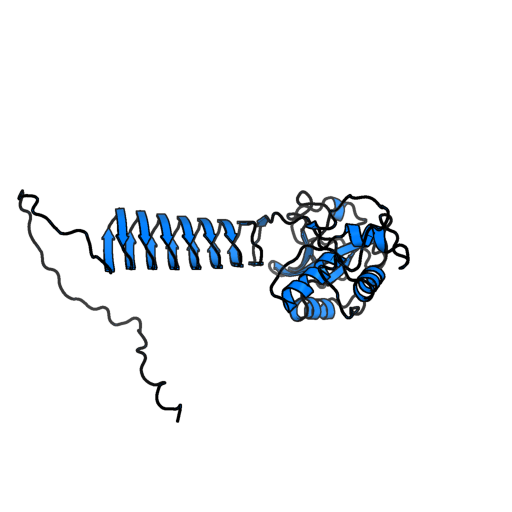7 1.00 76.81 92 TYR A N 1
ATOM 745 C CA . TYR A 1 92 ? -30.748 -2.476 11.299 1.00 76.81 92 TYR A CA 1
ATOM 746 C C . TYR A 1 92 ? -31.214 -2.090 9.892 1.00 76.81 92 TYR A C 1
ATOM 748 O O . TYR A 1 92 ? -32.416 -1.917 9.648 1.00 76.81 92 TYR A O 1
ATOM 756 N N . LEU A 1 93 ? -30.274 -2.044 8.945 1.00 82.56 93 LEU A N 1
ATOM 757 C CA . LEU A 1 93 ? -30.542 -1.700 7.550 1.00 82.56 93 LEU A CA 1
ATOM 758 C C . LEU A 1 93 ? -30.024 -2.769 6.582 1.00 82.56 93 LEU A C 1
ATOM 760 O O . LEU A 1 93 ? -28.844 -3.119 6.577 1.00 82.56 93 LEU A O 1
ATOM 764 N N . VAL A 1 94 ? -30.920 -3.240 5.710 1.00 80.81 94 VAL A N 1
ATOM 765 C CA . VAL A 1 94 ? -30.569 -4.017 4.514 1.00 80.81 94 VAL A CA 1
ATOM 766 C C . VAL A 1 94 ? -31.113 -3.299 3.287 1.00 80.81 94 VAL A C 1
ATOM 768 O O . VAL A 1 94 ? -32.329 -3.143 3.150 1.00 80.81 94 VAL A O 1
ATOM 771 N N . THR A 1 95 ? -30.234 -2.862 2.388 1.00 79.88 95 THR A N 1
ATOM 772 C CA . THR A 1 95 ? -30.647 -2.089 1.210 1.00 79.88 95 THR A CA 1
ATOM 773 C C . THR A 1 95 ? -29.796 -2.381 -0.023 1.00 79.88 95 THR A C 1
ATOM 775 O O . THR A 1 95 ? -28.706 -2.935 0.073 1.00 79.88 95 THR A O 1
ATOM 778 N N . ASN A 1 96 ? -30.326 -2.041 -1.193 1.00 75.19 96 ASN A N 1
ATOM 779 C CA . ASN A 1 96 ? -29.581 -1.921 -2.444 1.00 75.19 96 ASN A CA 1
ATOM 780 C C . ASN A 1 96 ? -29.972 -0.565 -3.042 1.00 75.19 96 ASN A C 1
ATOM 782 O O . ASN A 1 96 ? -31.157 -0.293 -3.241 1.00 75.19 96 ASN A O 1
ATOM 786 N N . THR A 1 97 ? -29.003 0.335 -3.179 1.00 75.62 97 THR A N 1
ATOM 787 C CA . THR A 1 97 ? -29.262 1.758 -3.445 1.00 75.62 97 THR A CA 1
ATOM 788 C C . THR A 1 97 ? -28.105 2.397 -4.195 1.00 75.62 97 THR A C 1
ATOM 790 O O . THR A 1 97 ? -26.973 2.011 -3.963 1.00 75.62 97 THR A O 1
ATOM 793 N N . GLU A 1 98 ? -28.348 3.396 -5.049 1.00 74.31 98 GLU A N 1
ATOM 794 C CA . GLU A 1 98 ? -27.265 4.106 -5.756 1.00 74.31 98 GLU A CA 1
ATOM 795 C C . GLU A 1 98 ? -26.508 5.078 -4.823 1.00 74.31 98 GLU A C 1
ATOM 797 O O . GLU A 1 98 ? -25.277 5.069 -4.791 1.00 74.31 98 GLU A O 1
ATOM 802 N N . TYR A 1 99 ? -27.229 5.853 -3.995 1.00 70.38 99 TYR A N 1
ATOM 803 C CA . TYR A 1 99 ? -26.647 6.790 -3.016 1.00 70.38 99 TYR A CA 1
ATOM 804 C C . TYR A 1 99 ? -27.223 6.602 -1.607 1.00 70.38 99 TYR A C 1
ATOM 806 O O . TYR A 1 99 ? -28.404 6.883 -1.365 1.00 70.38 99 TYR A O 1
ATOM 814 N N . LEU A 1 100 ? -26.373 6.209 -0.655 1.00 81.44 100 LEU A N 1
ATOM 815 C CA . LEU A 1 100 ? -26.760 5.989 0.740 1.00 81.44 100 LEU A CA 1
ATOM 816 C C . LEU A 1 100 ? -25.972 6.890 1.699 1.00 81.44 100 LEU A C 1
ATOM 818 O O . LEU A 1 100 ? -24.739 6.889 1.714 1.00 81.44 100 LEU A O 1
ATOM 822 N N . VAL A 1 101 ? -26.701 7.632 2.540 1.00 76.50 101 VAL A N 1
ATOM 823 C CA . VAL A 1 101 ? -26.146 8.335 3.707 1.00 76.50 101 VAL A CA 1
ATOM 824 C C . VAL A 1 101 ? -26.878 7.880 4.959 1.00 76.50 101 VAL A C 1
ATOM 826 O O . VAL A 1 101 ? -28.090 8.085 5.072 1.00 76.50 101 VAL A O 1
ATOM 829 N N . THR A 1 102 ? -26.158 7.282 5.905 1.00 79.81 102 THR A N 1
ATOM 830 C CA . THR A 1 102 ? -26.795 6.693 7.085 1.00 79.81 102 THR A CA 1
ATOM 831 C C . THR A 1 102 ? -25.898 6.669 8.327 1.00 79.81 102 THR A C 1
ATOM 833 O O . THR A 1 102 ? -24.688 6.851 8.231 1.00 79.81 102 THR A O 1
ATOM 836 N N . ASP A 1 103 ? -26.512 6.520 9.498 1.00 76.19 103 ASP A N 1
ATOM 837 C CA . ASP A 1 103 ? -25.874 6.301 10.803 1.00 76.19 103 ASP A CA 1
ATOM 838 C C . ASP A 1 103 ? -26.650 5.126 11.419 1.00 76.19 103 ASP A C 1
ATOM 840 O O . ASP A 1 103 ? -27.846 5.254 11.679 1.00 76.19 103 ASP A O 1
ATOM 844 N N . THR A 1 104 ? -26.040 3.939 11.484 1.00 77.88 104 THR A N 1
ATOM 845 C CA . THR A 1 104 ? -26.739 2.682 11.839 1.00 77.88 104 THR A CA 1
ATOM 846 C C . THR A 1 104 ? -25.880 1.789 12.712 1.00 77.88 104 THR A C 1
ATOM 848 O O . THR A 1 104 ? -24.670 1.943 12.703 1.00 77.88 104 THR A O 1
ATOM 851 N N . GLU A 1 105 ? -26.449 0.836 13.449 1.00 76.12 105 GLU A N 1
ATOM 852 C CA . GLU A 1 105 ? -25.632 -0.123 14.215 1.00 76.12 105 GLU A CA 1
ATOM 853 C C . GLU A 1 105 ? -25.164 -1.289 13.322 1.00 76.12 105 GLU A C 1
ATOM 855 O O . GLU A 1 105 ? -23.981 -1.640 13.334 1.00 76.12 105 GLU A O 1
ATOM 860 N N . TYR A 1 106 ? -26.059 -1.815 12.472 1.00 74.12 106 TYR A N 1
ATOM 861 C CA . TYR A 1 106 ? -25.774 -2.904 11.528 1.00 74.12 106 TYR A CA 1
ATOM 862 C C . TYR A 1 106 ? -26.249 -2.570 10.109 1.00 74.12 106 TYR A C 1
ATOM 864 O O . TYR A 1 106 ? -27.452 -2.418 9.866 1.00 74.12 106 TYR A O 1
ATOM 872 N N . LEU A 1 107 ? -25.317 -2.559 9.153 1.00 81.00 107 LEU A N 1
ATOM 873 C CA . LEU A 1 107 ? -25.595 -2.284 7.742 1.00 81.00 107 LEU A CA 1
ATOM 874 C C . LEU A 1 107 ? -25.102 -3.413 6.835 1.00 81.00 107 LEU A C 1
ATOM 876 O O . LEU A 1 107 ? -23.926 -3.781 6.852 1.00 81.00 107 LEU A O 1
ATOM 880 N N . VAL A 1 108 ? -26.003 -3.917 5.990 1.00 77.00 108 VAL A N 1
ATOM 881 C CA . VAL A 1 108 ? -25.668 -4.766 4.840 1.00 77.00 108 VAL A CA 1
ATOM 882 C C . VAL A 1 108 ? -26.175 -4.096 3.569 1.00 77.00 108 VAL A C 1
ATOM 884 O O . VAL A 1 108 ? -27.383 -3.901 3.420 1.00 77.00 108 VAL A O 1
ATOM 887 N N . THR A 1 109 ? -25.274 -3.740 2.655 1.00 77.25 109 THR A N 1
ATOM 888 C CA . THR A 1 109 ? -25.657 -3.006 1.440 1.00 77.25 109 THR A CA 1
ATOM 889 C C . THR A 1 109 ? -24.793 -3.339 0.226 1.00 77.25 109 THR A C 1
ATOM 891 O O . THR A 1 109 ? -23.680 -3.835 0.353 1.00 77.25 109 THR A O 1
ATOM 894 N N . ASP A 1 110 ? -25.342 -3.081 -0.955 1.00 71.75 110 ASP A N 1
ATOM 895 C CA . ASP A 1 110 ? -24.679 -3.141 -2.263 1.00 71.75 110 ASP A CA 1
ATOM 896 C C . ASP A 1 110 ? -25.038 -1.828 -2.972 1.00 71.75 110 ASP A C 1
ATOM 898 O O . ASP A 1 110 ? -26.207 -1.599 -3.301 1.00 71.75 110 ASP A O 1
ATOM 902 N N . THR A 1 111 ? -24.088 -0.891 -3.023 1.00 71.94 111 THR A N 1
ATOM 903 C CA . THR A 1 111 ? -24.356 0.526 -3.329 1.00 71.94 111 THR A CA 1
ATOM 904 C C . THR A 1 111 ? -23.203 1.178 -4.085 1.00 71.94 111 THR A C 1
ATOM 906 O O . THR A 1 111 ? -22.051 0.906 -3.795 1.00 71.94 111 THR A O 1
ATOM 909 N N . GLU A 1 112 ? -23.461 2.097 -5.018 1.00 68.69 112 GLU A N 1
ATOM 910 C CA . GLU A 1 112 ? -22.373 2.774 -5.750 1.00 68.69 112 GLU A CA 1
ATOM 911 C C . GLU A 1 112 ? -21.613 3.775 -4.851 1.00 68.69 112 GLU A C 1
ATOM 913 O O . GLU A 1 112 ? -20.382 3.739 -4.787 1.00 68.69 112 GLU A O 1
ATOM 918 N N . TYR A 1 113 ? -22.333 4.609 -4.081 1.00 62.34 113 TYR A N 1
ATOM 919 C CA . TYR A 1 113 ? -21.748 5.592 -3.153 1.00 62.34 113 TYR A CA 1
ATOM 920 C C . TYR A 1 113 ? -22.331 5.492 -1.740 1.00 62.34 113 TYR A C 1
ATOM 922 O O . TYR A 1 113 ? -23.511 5.783 -1.514 1.00 62.34 113 TYR A O 1
ATOM 930 N N . LEU A 1 114 ? -21.479 5.167 -0.766 1.00 77.56 114 LEU A N 1
ATOM 931 C CA . LEU A 1 114 ? -21.856 5.016 0.638 1.00 77.56 114 LEU A CA 1
ATOM 932 C C . LEU A 1 114 ? -21.071 5.976 1.542 1.00 77.56 114 LEU A C 1
ATOM 934 O O . LEU A 1 114 ? -19.839 5.965 1.571 1.00 77.56 114 LEU A O 1
ATOM 938 N N . VAL A 1 115 ? -21.799 6.780 2.322 1.00 71.12 115 VAL A N 1
ATOM 939 C CA . VAL A 1 115 ? -21.253 7.529 3.462 1.00 71.12 115 VAL A CA 1
ATOM 940 C C . VAL A 1 115 ? -21.958 7.066 4.727 1.00 71.12 115 VAL A C 1
ATOM 942 O O . VAL A 1 115 ? -23.161 7.288 4.874 1.00 71.12 115 VAL A O 1
ATOM 945 N N . THR A 1 116 ? -21.225 6.438 5.641 1.00 75.62 116 THR A N 1
ATOM 946 C CA . THR A 1 116 ? -21.832 5.885 6.854 1.00 75.62 116 THR A CA 1
ATOM 947 C C . THR A 1 116 ? -20.951 6.011 8.095 1.00 75.62 116 THR A C 1
ATOM 949 O O . THR A 1 116 ? -19.753 6.264 8.021 1.00 75.62 116 THR A O 1
ATOM 952 N N . ASN A 1 117 ? -21.573 5.884 9.257 1.00 72.50 117 ASN A N 1
ATOM 953 C CA . ASN A 1 117 ? -20.932 5.709 10.553 1.00 72.50 117 ASN A CA 1
ATOM 954 C C . ASN A 1 117 ? -21.688 4.554 11.219 1.00 72.50 117 ASN A C 1
ATOM 956 O O . ASN A 1 117 ? -22.898 4.637 11.411 1.00 72.50 117 ASN A O 1
ATOM 960 N N . THR A 1 118 ? -21.045 3.402 11.400 1.00 74.00 118 THR A N 1
ATOM 961 C CA . THR A 1 118 ? -21.767 2.161 11.749 1.00 74.00 118 THR A CA 1
ATOM 962 C C . THR A 1 118 ? -20.897 1.202 12.533 1.00 74.00 118 THR A C 1
ATOM 964 O O . THR A 1 118 ? -19.719 1.132 12.238 1.00 74.00 118 THR A O 1
ATOM 967 N N . GLU A 1 119 ? -21.426 0.451 13.499 1.00 71.38 119 GLU A N 1
ATOM 968 C CA . GLU A 1 119 ? -20.611 -0.494 14.285 1.00 71.38 119 GLU A CA 1
ATOM 969 C C . GLU A 1 119 ? -20.185 -1.712 13.442 1.00 71.38 119 GLU A C 1
ATOM 971 O O . GLU A 1 119 ? -18.997 -2.034 13.395 1.00 71.38 119 GLU A O 1
ATOM 976 N N . TYR A 1 120 ? -21.119 -2.315 12.690 1.00 63.06 120 TYR A N 1
ATOM 977 C CA . TYR A 1 120 ? -20.867 -3.457 11.797 1.00 63.06 120 TYR A CA 1
ATOM 978 C C . TYR A 1 120 ? -21.352 -3.195 10.366 1.00 63.06 120 TYR A C 1
ATOM 980 O O . TYR A 1 120 ? -22.552 -3.043 10.122 1.00 63.06 120 TYR A O 1
ATOM 988 N N . LEU A 1 121 ? -20.430 -3.206 9.402 1.00 75.62 121 LEU A N 1
ATOM 989 C CA . LEU A 1 121 ? -20.721 -2.965 7.988 1.00 75.62 121 LEU A CA 1
ATOM 990 C C . LEU A 1 121 ? -20.263 -4.138 7.118 1.00 75.62 121 LEU A C 1
ATOM 992 O O . LEU A 1 121 ? -19.090 -4.506 7.125 1.00 75.62 121 LEU A O 1
ATOM 996 N N . VAL A 1 122 ? -21.182 -4.686 6.322 1.00 69.00 122 VAL A N 1
ATOM 997 C CA . VAL A 1 122 ? -20.874 -5.614 5.224 1.00 69.00 122 VAL A CA 1
ATOM 998 C C . VAL A 1 122 ? -21.323 -4.979 3.918 1.00 69.00 122 VAL A C 1
ATOM 1000 O O . VAL A 1 122 ? -22.517 -4.729 3.741 1.00 69.00 122 VAL A O 1
ATOM 1003 N N . THR A 1 123 ? -20.391 -4.700 3.009 1.00 71.94 123 THR A N 1
ATOM 1004 C CA . THR A 1 123 ? -20.737 -3.952 1.798 1.00 71.94 123 THR A CA 1
ATOM 1005 C C . THR A 1 123 ? -19.864 -4.248 0.589 1.00 71.94 123 THR A C 1
ATOM 1007 O O . THR A 1 123 ? -18.658 -4.428 0.712 1.00 71.94 123 THR A O 1
ATOM 1010 N N . ASP A 1 124 ? -20.477 -4.224 -0.588 1.00 65.12 124 ASP A N 1
ATOM 1011 C CA . ASP A 1 124 ? -19.811 -4.229 -1.893 1.00 65.12 124 ASP A CA 1
ATOM 1012 C C . ASP A 1 124 ? -20.157 -2.891 -2.562 1.00 65.12 124 ASP A C 1
ATOM 1014 O O . ASP A 1 124 ? -21.302 -2.674 -2.957 1.00 65.12 124 ASP A O 1
ATOM 1018 N N . THR A 1 125 ? -19.246 -1.912 -2.513 1.00 62.16 125 THR A N 1
ATOM 1019 C CA . THR A 1 125 ? -19.500 -0.567 -3.066 1.00 62.16 125 THR A CA 1
ATOM 1020 C C . THR A 1 125 ? -18.352 -0.066 -3.924 1.00 62.16 125 THR A C 1
ATOM 1022 O O . THR A 1 125 ? -17.202 -0.395 -3.672 1.00 62.16 125 THR A O 1
ATOM 1025 N N . GLU A 1 126 ? -18.618 0.807 -4.896 1.00 59.44 126 GLU A N 1
ATOM 1026 C CA . GLU A 1 126 ? -17.534 1.448 -5.656 1.00 59.44 126 GLU A CA 1
ATOM 1027 C C . GLU A 1 126 ? -16.803 2.482 -4.780 1.00 59.44 126 GLU A C 1
ATOM 1029 O O . GLU A 1 126 ? -15.575 2.473 -4.699 1.00 59.44 126 GLU A O 1
ATOM 1034 N N . PHE A 1 127 ? -17.547 3.320 -4.043 1.00 46.59 127 PHE A N 1
ATOM 1035 C CA . PHE A 1 127 ? -16.999 4.346 -3.150 1.00 46.59 127 PHE A CA 1
ATOM 1036 C C . PHE A 1 127 ? -17.577 4.262 -1.730 1.00 46.59 127 PHE A C 1
ATOM 1038 O O . PHE A 1 127 ? -18.780 4.430 -1.522 1.00 46.59 127 PHE A O 1
ATOM 1045 N N . LEU A 1 128 ? -16.702 4.091 -0.734 1.00 67.62 128 LEU A N 1
ATOM 1046 C CA . LEU A 1 128 ? -17.041 4.043 0.690 1.00 67.62 128 LEU A CA 1
ATOM 1047 C C . LEU A 1 128 ? -16.265 5.091 1.492 1.00 67.62 128 LEU A C 1
ATOM 1049 O O . LEU A 1 128 ? -15.036 5.071 1.543 1.00 67.62 128 LEU A O 1
ATOM 1053 N N . VAL A 1 129 ? -16.993 5.970 2.181 1.00 57.44 129 VAL A N 1
ATOM 1054 C CA . VAL A 1 129 ? -16.463 6.791 3.277 1.00 57.44 129 VAL A CA 1
ATOM 1055 C C . VAL A 1 129 ? -17.128 6.331 4.565 1.00 57.44 129 VAL A C 1
ATOM 1057 O O . VAL A 1 129 ? -18.334 6.521 4.727 1.00 57.44 129 VAL A O 1
ATOM 1060 N N . THR A 1 130 ? -16.367 5.727 5.476 1.00 66.06 130 THR A N 1
ATOM 1061 C CA . THR A 1 130 ? -16.943 5.192 6.711 1.00 66.06 130 THR A CA 1
ATOM 1062 C C . THR A 1 130 ? -16.093 5.414 7.955 1.00 66.06 130 THR A C 1
ATOM 1064 O O . THR A 1 130 ? -14.896 5.664 7.884 1.00 66.06 130 THR A O 1
ATOM 1067 N N . ASN A 1 131 ? -16.740 5.342 9.111 1.00 66.00 131 ASN A N 1
ATOM 1068 C CA . ASN A 1 131 ? -16.116 5.254 10.422 1.00 66.00 131 ASN A CA 1
ATOM 1069 C C . ASN A 1 131 ? -16.794 4.093 11.162 1.00 66.00 131 ASN A C 1
ATOM 1071 O O . ASN A 1 131 ? -17.848 4.277 11.772 1.00 66.00 131 ASN A O 1
ATOM 1075 N N . THR A 1 132 ? -16.248 2.883 11.007 1.00 64.44 132 THR A N 1
ATOM 1076 C CA . THR A 1 132 ? -16.891 1.632 11.449 1.00 64.44 132 THR A CA 1
ATOM 1077 C C . THR A 1 132 ? -15.971 0.788 12.312 1.00 64.44 132 THR A C 1
ATOM 1079 O O . THR A 1 132 ? -14.788 0.738 12.015 1.00 64.44 132 THR A O 1
ATOM 1082 N N . GLU A 1 133 ? -16.474 0.110 13.348 1.00 61.94 133 GLU A N 1
ATOM 1083 C CA . GLU A 1 133 ? -15.648 -0.772 14.195 1.00 61.94 133 GLU A CA 1
ATOM 1084 C C . GLU A 1 133 ? -15.254 -2.063 13.451 1.00 61.94 133 GLU A C 1
ATOM 1086 O O . GLU A 1 133 ? -14.070 -2.398 13.401 1.00 61.94 133 GLU A O 1
ATOM 1091 N N . TYR A 1 134 ? -16.213 -2.720 12.782 1.00 47.59 134 TYR A N 1
ATOM 1092 C CA . TYR A 1 134 ? -16.008 -3.939 11.986 1.00 47.59 134 TYR A CA 1
ATOM 1093 C C . TYR A 1 134 ? -16.512 -3.778 10.546 1.00 47.59 134 TYR A C 1
ATOM 1095 O O . TYR A 1 134 ? -17.719 -3.680 10.309 1.00 47.59 134 TYR A O 1
ATOM 1103 N N . LEU A 1 135 ? -15.599 -3.802 9.573 1.00 60.94 135 LEU A N 1
ATOM 1104 C CA . LEU A 1 135 ? -15.902 -3.656 8.147 1.00 60.94 135 LEU A CA 1
ATOM 1105 C C . LEU A 1 135 ? -15.501 -4.906 7.356 1.00 60.94 135 LEU A C 1
ATOM 1107 O O . LEU A 1 135 ? -14.332 -5.280 7.334 1.00 60.94 135 LEU A O 1
ATOM 1111 N N . VAL A 1 136 ? -16.457 -5.498 6.641 1.00 52.56 136 VAL A N 1
ATOM 1112 C CA . VAL A 1 136 ? -16.213 -6.514 5.608 1.00 52.56 136 VAL A CA 1
ATOM 1113 C C . VAL A 1 136 ? -16.602 -5.938 4.258 1.00 52.56 136 VAL A C 1
ATOM 1115 O O . VAL A 1 136 ? -17.775 -5.625 4.039 1.00 52.56 136 VAL A O 1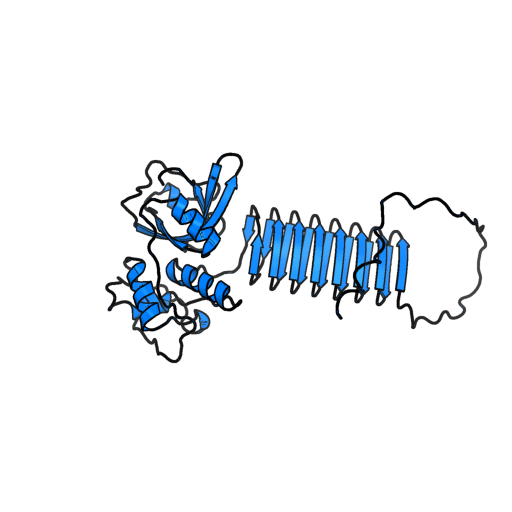
ATOM 1118 N N . THR A 1 137 ? -15.639 -5.781 3.352 1.00 58.28 137 THR A N 1
ATOM 1119 C CA . THR A 1 137 ? -15.911 -5.102 2.088 1.00 58.28 137 THR A CA 1
ATOM 1120 C C . THR A 1 137 ? -15.072 -5.569 0.902 1.00 58.28 137 THR A C 1
ATOM 1122 O O . THR A 1 137 ? -13.925 -5.972 1.067 1.00 58.28 137 THR A O 1
ATOM 1125 N N . ASP A 1 138 ? -15.649 -5.487 -0.299 1.00 53.31 138 ASP A N 1
ATOM 1126 C CA . ASP A 1 138 ? -14.952 -5.642 -1.589 1.00 53.31 138 ASP A CA 1
ATOM 1127 C C . ASP A 1 138 ? -14.903 -4.305 -2.361 1.00 53.31 138 ASP A C 1
ATOM 1129 O O . ASP A 1 138 ? -15.001 -4.244 -3.582 1.00 53.31 138 ASP A O 1
ATOM 1133 N N . THR A 1 139 ? -14.812 -3.190 -1.627 1.00 49.75 139 THR A N 1
ATOM 1134 C CA . THR A 1 139 ? -14.920 -1.848 -2.209 1.00 49.75 139 THR A CA 1
ATOM 1135 C C . THR A 1 139 ? -13.675 -1.404 -2.983 1.00 49.75 139 THR A C 1
ATOM 1137 O O . THR A 1 139 ? -12.554 -1.471 -2.475 1.00 49.75 139 THR A O 1
ATOM 1140 N N . GLU A 1 140 ? -13.880 -0.835 -4.180 1.00 45.22 140 GLU A N 1
ATOM 1141 C CA . GLU A 1 140 ? -12.801 -0.304 -5.033 1.00 45.22 140 GLU A CA 1
ATOM 1142 C C . GLU A 1 140 ? -12.122 0.939 -4.412 1.00 45.22 140 GLU A C 1
ATOM 1144 O O . GLU A 1 140 ? -10.897 1.086 -4.488 1.00 45.22 140 GLU A O 1
ATOM 1149 N N . PHE A 1 141 ? -12.891 1.810 -3.740 1.00 38.84 141 PHE A N 1
ATOM 1150 C CA . PHE A 1 141 ? -12.406 3.042 -3.104 1.00 38.84 141 PHE A CA 1
ATOM 1151 C C . PHE A 1 141 ? -12.874 3.207 -1.657 1.00 38.84 141 PHE A C 1
ATOM 1153 O O . PHE A 1 141 ? -13.989 3.655 -1.393 1.00 38.84 141 PHE A O 1
ATOM 1160 N N . LEU A 1 142 ? -11.980 2.913 -0.711 1.00 49.03 142 LEU A N 1
ATOM 1161 C CA . LEU A 1 142 ? -12.254 2.956 0.725 1.00 49.03 142 LEU A CA 1
ATOM 1162 C C . LEU A 1 142 ? -11.506 4.101 1.427 1.00 49.03 142 LEU A C 1
ATOM 1164 O O . LEU A 1 142 ? -10.277 4.156 1.415 1.00 49.03 142 LEU A O 1
ATOM 1168 N N . VAL A 1 143 ? -12.246 4.987 2.093 1.00 42.75 143 VAL A N 1
ATOM 1169 C CA . VAL A 1 143 ? -11.726 5.953 3.073 1.00 42.75 143 VAL A CA 1
ATOM 1170 C C . VAL A 1 143 ? -12.341 5.608 4.424 1.00 42.75 143 VAL A C 1
ATOM 1172 O O . VAL A 1 143 ? -13.540 5.807 4.620 1.00 42.75 143 VAL A O 1
ATOM 1175 N N . THR A 1 144 ? -11.538 5.067 5.341 1.00 49.84 144 THR A N 1
ATOM 1176 C CA . THR A 1 144 ? -12.029 4.624 6.648 1.00 49.84 144 THR A CA 1
ATOM 1177 C C . THR A 1 144 ? -11.041 4.850 7.790 1.00 49.84 144 THR A C 1
ATOM 1179 O O . THR A 1 144 ? -9.833 4.799 7.576 1.00 49.84 144 THR A O 1
ATOM 1182 N N . ASP A 1 145 ? -11.581 5.043 8.996 1.00 45.28 145 ASP A N 1
ATOM 1183 C CA . ASP A 1 145 ? -10.871 5.034 10.285 1.00 45.28 145 ASP A CA 1
ATOM 1184 C C . ASP A 1 145 ? -11.156 3.729 11.085 1.00 45.28 145 ASP A C 1
ATOM 1186 O O . ASP A 1 145 ? -11.125 3.719 12.314 1.00 45.28 145 ASP A O 1
ATOM 1190 N N . THR A 1 146 ? -11.479 2.626 10.392 1.00 41.16 146 THR A N 1
ATOM 1191 C CA . THR A 1 146 ? -11.949 1.357 10.984 1.00 41.16 146 THR A CA 1
ATOM 1192 C C . THR A 1 146 ? -10.908 0.592 11.809 1.00 41.16 146 THR A C 1
ATOM 1194 O O . THR A 1 146 ? -9.750 0.481 11.412 1.00 41.16 146 THR A O 1
ATOM 1197 N N . GLU A 1 147 ? -11.352 0.007 12.930 1.00 35.09 147 GLU A N 1
ATOM 1198 C CA . GLU A 1 147 ? -10.523 -0.795 13.845 1.00 35.09 147 GLU A CA 1
ATOM 1199 C C . GLU A 1 147 ? -10.232 -2.213 13.309 1.00 35.09 147 GLU A C 1
ATOM 1201 O O . GLU A 1 147 ? -9.102 -2.681 13.441 1.00 35.09 147 GLU A O 1
ATOM 1206 N N . TYR A 1 148 ? -11.203 -2.861 12.646 1.00 30.84 148 TYR A N 1
ATOM 1207 C CA . TYR A 1 148 ? -11.074 -4.195 12.032 1.00 30.84 148 TYR A CA 1
ATOM 1208 C C . TYR A 1 148 ? -11.604 -4.215 10.582 1.00 30.84 148 TYR A C 1
ATOM 1210 O O . TYR A 1 148 ? -12.807 -4.054 10.360 1.00 30.84 148 TYR A O 1
ATOM 1218 N N . LEU A 1 149 ? -10.714 -4.395 9.592 1.00 41.50 149 LEU A N 1
ATOM 1219 C CA . LEU A 1 149 ? -11.000 -4.251 8.154 1.00 41.50 149 LEU A CA 1
ATOM 1220 C C . LEU A 1 149 ? -10.649 -5.511 7.342 1.00 41.50 149 LEU A C 1
ATOM 1222 O O . LEU A 1 149 ? -9.468 -5.795 7.157 1.00 41.50 149 LEU A O 1
ATOM 1226 N N . VAL A 1 150 ? -11.668 -6.128 6.726 1.00 34.50 150 VAL A N 1
ATOM 1227 C CA . VAL A 1 150 ? -11.542 -7.224 5.748 1.00 34.50 150 VAL A CA 1
ATOM 1228 C C . VAL A 1 150 ? -11.700 -6.716 4.316 1.00 34.50 150 VAL A C 1
ATOM 1230 O O . VAL A 1 150 ? -12.780 -6.249 3.956 1.00 34.50 150 VAL A O 1
ATOM 1233 N N . THR A 1 151 ? -10.643 -6.843 3.493 1.00 42.62 151 THR A N 1
ATOM 1234 C CA . THR A 1 151 ? -10.662 -6.561 2.036 1.00 42.62 151 THR A CA 1
ATOM 1235 C C . THR A 1 151 ? -10.129 -7.742 1.221 1.00 42.62 151 THR A C 1
ATOM 1237 O O . THR A 1 151 ? -9.106 -8.324 1.580 1.00 42.62 151 THR A O 1
ATOM 1240 N N . ASP A 1 152 ? -10.759 -8.074 0.089 1.00 31.77 152 ASP A N 1
ATOM 1241 C CA . ASP A 1 152 ? -10.356 -9.200 -0.779 1.00 31.77 152 ASP A CA 1
ATOM 1242 C C . ASP A 1 152 ? -9.260 -8.815 -1.803 1.00 31.77 152 ASP A C 1
ATOM 1244 O O . ASP A 1 152 ? -9.230 -9.271 -2.949 1.00 31.77 152 ASP A O 1
ATOM 1248 N N . THR A 1 153 ? -8.315 -7.947 -1.416 1.00 36.16 153 THR A N 1
ATOM 1249 C CA . THR A 1 153 ? -7.226 -7.548 -2.322 1.00 36.16 153 THR A CA 1
ATOM 1250 C C . THR A 1 153 ? -6.036 -8.494 -2.199 1.00 36.16 153 THR A C 1
ATOM 1252 O O . THR A 1 153 ? -5.351 -8.539 -1.174 1.00 36.16 153 THR A O 1
ATOM 1255 N N . LYS A 1 154 ? -5.721 -9.214 -3.290 1.00 40.38 154 LYS A N 1
ATOM 1256 C CA . LYS A 1 154 ? -4.367 -9.747 -3.516 1.00 40.38 154 LYS A CA 1
ATOM 1257 C C . LYS A 1 154 ? -3.371 -8.657 -3.149 1.00 40.38 154 LYS A C 1
ATOM 1259 O O . LYS A 1 154 ? -3.464 -7.538 -3.644 1.00 40.38 154 LYS A O 1
ATOM 1264 N N . VAL A 1 155 ? -2.459 -8.985 -2.251 1.00 45.50 155 VAL A N 1
ATOM 1265 C CA . VAL A 1 155 ? -1.639 -7.973 -1.610 1.00 45.50 155 VAL A CA 1
ATOM 1266 C C . VAL A 1 155 ? -0.524 -7.540 -2.563 1.00 45.50 155 VAL A C 1
ATOM 1268 O O . VAL A 1 155 ? 0.353 -8.363 -2.843 1.00 45.50 155 VAL A O 1
ATOM 1271 N N . PRO A 1 156 ? -0.544 -6.293 -3.073 1.00 52.88 156 PRO A N 1
ATOM 1272 C CA . PRO A 1 156 ? 0.481 -5.850 -3.987 1.00 52.88 156 PRO A CA 1
ATOM 1273 C C . PRO A 1 156 ? 1.802 -5.679 -3.243 1.00 52.88 156 PRO A C 1
ATOM 1275 O O . PRO A 1 156 ? 1.838 -5.292 -2.071 1.00 52.88 156 PRO A O 1
ATOM 1278 N N . GLY A 1 157 ? 2.907 -5.956 -3.927 1.00 67.00 157 GLY A N 1
ATOM 1279 C CA . GLY A 1 157 ? 4.236 -5.651 -3.409 1.00 67.00 157 GLY A CA 1
ATOM 1280 C C . GLY A 1 157 ? 4.415 -4.141 -3.207 1.00 67.00 157 GLY A C 1
ATOM 1281 O O . GLY A 1 157 ? 3.734 -3.331 -3.835 1.00 67.00 157 GLY A O 1
ATOM 1282 N N . SER A 1 158 ? 5.382 -3.751 -2.371 1.00 82.06 158 SER A N 1
ATOM 1283 C CA . SER A 1 158 ? 5.700 -2.345 -2.059 1.00 82.06 158 SER A CA 1
ATOM 1284 C C . SER A 1 158 ? 5.770 -1.428 -3.298 1.00 82.06 158 SER A C 1
ATOM 1286 O O . SER A 1 158 ? 5.172 -0.352 -3.328 1.00 82.06 158 SER A O 1
ATOM 1288 N N . ILE A 1 159 ? 6.430 -1.885 -4.369 1.00 88.25 159 ILE A N 1
ATOM 1289 C CA . ILE A 1 159 ? 6.595 -1.105 -5.604 1.00 88.25 159 ILE A CA 1
ATOM 1290 C C . ILE A 1 159 ? 5.290 -0.989 -6.413 1.00 88.25 159 ILE A C 1
ATOM 1292 O O . ILE A 1 159 ? 4.881 0.147 -6.673 1.00 88.25 159 ILE A O 1
ATOM 1296 N N . PRO A 1 160 ? 4.619 -2.092 -6.826 1.00 88.56 160 PRO A N 1
ATOM 1297 C CA . PRO A 1 160 ? 3.306 -2.010 -7.463 1.00 88.56 160 PRO A CA 1
ATOM 1298 C C . PRO A 1 160 ? 2.323 -1.143 -6.682 1.00 88.56 160 PRO A C 1
ATOM 1300 O O . PRO A 1 160 ? 1.760 -0.229 -7.274 1.00 88.56 160 PRO A O 1
ATOM 1303 N N . GLY A 1 161 ? 2.221 -1.318 -5.362 1.00 87.69 161 GLY A N 1
ATOM 1304 C CA . GLY A 1 161 ? 1.288 -0.564 -4.523 1.00 87.69 161 GLY A CA 1
ATOM 1305 C C . GLY A 1 161 ? 1.521 0.953 -4.515 1.00 87.69 161 GLY A C 1
ATOM 1306 O O . GLY A 1 161 ? 0.570 1.736 -4.587 1.00 87.69 161 GLY A O 1
ATOM 1307 N N . ALA A 1 162 ? 2.779 1.404 -4.511 1.00 89.56 162 ALA A N 1
ATOM 1308 C CA . ALA A 1 162 ? 3.086 2.831 -4.628 1.00 89.56 162 ALA A CA 1
ATOM 1309 C C . ALA A 1 162 ? 2.668 3.394 -6.002 1.00 89.56 162 ALA A C 1
ATOM 1311 O O . ALA A 1 162 ? 2.112 4.493 -6.096 1.00 89.56 162 ALA A O 1
ATOM 1312 N N . VAL A 1 163 ? 2.891 2.634 -7.082 1.00 93.31 163 VAL A N 1
ATOM 1313 C CA . VAL A 1 163 ? 2.501 3.040 -8.443 1.00 93.31 163 VAL A CA 1
ATOM 1314 C C . VAL A 1 163 ? 0.983 3.009 -8.621 1.00 93.31 163 VAL A C 1
ATOM 1316 O O . VAL A 1 163 ? 0.433 3.944 -9.200 1.00 93.31 163 VAL A O 1
ATOM 1319 N N . GLU A 1 164 ? 0.301 1.999 -8.087 1.00 90.00 164 GLU A N 1
ATOM 1320 C CA . GLU A 1 164 ? -1.161 1.890 -8.036 1.00 90.00 164 GLU A CA 1
ATOM 1321 C C . GLU A 1 164 ? -1.784 3.132 -7.401 1.00 90.00 164 GLU A C 1
ATOM 1323 O O . GLU A 1 164 ? -2.665 3.752 -8.000 1.00 90.00 164 GLU A O 1
ATOM 1328 N N . GLY A 1 165 ? -1.256 3.570 -6.253 1.00 85.19 165 GLY A N 1
ATOM 1329 C CA . GLY A 1 165 ? -1.696 4.797 -5.591 1.00 85.19 165 GLY A CA 1
ATOM 1330 C C . GLY A 1 165 ? -1.561 6.038 -6.482 1.00 85.19 165 GLY A C 1
ATOM 1331 O O . GLY A 1 165 ? -2.467 6.874 -6.534 1.00 85.19 165 GLY A O 1
ATOM 1332 N N . GLN A 1 166 ? -0.470 6.156 -7.248 1.00 89.31 166 GLN A N 1
ATOM 1333 C CA . GLN A 1 166 ? -0.278 7.277 -8.179 1.00 89.31 166 GLN A CA 1
ATOM 1334 C C . GLN A 1 166 ? -1.167 7.188 -9.427 1.00 89.31 166 GLN A C 1
ATOM 1336 O O . GLN A 1 166 ? -1.667 8.209 -9.916 1.00 89.31 166 GLN A O 1
ATOM 1341 N N . VAL A 1 167 ? -1.390 5.983 -9.953 1.00 85.50 167 VAL A N 1
ATOM 1342 C CA . VAL A 1 167 ? -2.323 5.745 -11.062 1.00 85.50 167 VAL A CA 1
ATOM 1343 C C . VAL A 1 167 ? -3.728 6.129 -10.629 1.00 85.50 167 VAL A C 1
ATOM 1345 O O . VAL A 1 167 ? -4.377 6.914 -11.325 1.00 85.50 167 VAL A O 1
ATOM 1348 N N . TYR A 1 168 ? -4.159 5.684 -9.450 1.00 83.12 168 TYR A N 1
ATOM 1349 C CA . TYR A 1 168 ? -5.457 6.044 -8.908 1.00 83.12 168 TYR A CA 1
ATOM 1350 C C . TYR A 1 168 ? -5.583 7.556 -8.719 1.00 83.12 168 TYR A C 1
ATOM 1352 O O . TYR A 1 168 ? -6.479 8.179 -9.283 1.00 83.12 168 TYR A O 1
ATOM 1360 N N . LYS A 1 169 ? -4.621 8.192 -8.047 1.00 77.75 169 LYS A N 1
ATOM 1361 C CA . LYS A 1 169 ? -4.635 9.645 -7.828 1.00 77.75 169 LYS A CA 1
ATOM 1362 C C . LYS A 1 169 ? -4.706 10.463 -9.121 1.00 77.75 169 LYS A C 1
ATOM 1364 O O . LYS A 1 169 ? -5.283 11.549 -9.137 1.00 77.75 169 LYS A O 1
ATOM 1369 N N . SER A 1 170 ? -4.090 9.981 -10.199 1.00 81.56 170 SER A N 1
ATOM 1370 C CA . SER A 1 170 ? -4.032 10.702 -11.477 1.00 81.56 170 SER A CA 1
ATOM 1371 C C . SER A 1 170 ? -5.191 10.396 -12.425 1.00 81.56 170 SER A C 1
ATOM 1373 O O . SER A 1 170 ? -5.522 11.242 -13.258 1.00 81.56 170 SER A O 1
ATOM 1375 N N . THR A 1 171 ? -5.802 9.214 -12.322 1.00 79.25 171 THR A N 1
ATOM 1376 C CA . THR A 1 171 ? -6.812 8.735 -13.281 1.00 79.25 171 THR A CA 1
ATOM 1377 C C . THR A 1 171 ? -8.189 8.480 -12.675 1.00 79.25 171 THR A C 1
ATOM 1379 O O . THR A 1 171 ? -9.159 8.397 -13.425 1.00 79.25 171 THR A O 1
ATOM 1382 N N . GLY A 1 172 ? -8.279 8.362 -11.350 1.00 75.19 172 GLY A N 1
ATOM 1383 C CA . GLY A 1 172 ? -9.468 7.917 -10.628 1.00 75.19 172 GLY A CA 1
ATOM 1384 C C . GLY A 1 172 ? -9.754 6.421 -10.762 1.00 75.19 172 GLY A C 1
ATOM 1385 O O . GLY A 1 172 ? -10.834 5.999 -10.386 1.00 75.19 172 GLY A O 1
ATOM 1386 N N . LYS A 1 173 ? -8.833 5.625 -11.323 1.00 77.06 173 LYS A N 1
ATOM 1387 C CA . LYS A 1 173 ? -9.000 4.175 -11.488 1.00 77.06 173 LYS A CA 1
ATOM 1388 C C . LYS A 1 173 ? -7.922 3.423 -10.739 1.00 77.06 173 LYS A C 1
ATOM 1390 O O . LYS A 1 173 ? -6.738 3.684 -10.969 1.00 77.06 173 LYS A O 1
ATOM 1395 N N . LEU A 1 174 ? -8.324 2.492 -9.885 1.00 75.69 174 LEU A N 1
ATOM 1396 C CA . LEU A 1 174 ? -7.388 1.563 -9.277 1.00 75.69 174 LEU A CA 1
ATOM 1397 C C . LEU A 1 174 ? -7.163 0.403 -10.249 1.00 75.69 174 LEU A C 1
ATOM 1399 O O . LEU A 1 174 ? -8.097 -0.169 -10.798 1.00 75.69 174 LEU A O 1
ATOM 1403 N N . ILE A 1 175 ? -5.902 0.095 -10.533 1.00 80.12 175 ILE A N 1
ATOM 1404 C CA . ILE A 1 175 ? -5.540 -0.993 -11.443 1.00 80.12 175 ILE A CA 1
ATOM 1405 C C . ILE A 1 175 ? -4.492 -1.818 -10.732 1.00 80.12 175 ILE A C 1
ATOM 1407 O O . ILE A 1 175 ? -3.387 -1.320 -10.571 1.00 80.12 175 ILE A O 1
ATOM 1411 N N . SER A 1 176 ? -4.805 -3.062 -10.372 1.00 84.75 176 SER A N 1
ATOM 1412 C CA . SER A 1 176 ? -3.807 -3.960 -9.788 1.00 84.75 176 SER A CA 1
ATOM 1413 C C . SER A 1 176 ? -2.669 -4.215 -10.782 1.00 84.75 176 SER A C 1
ATOM 1415 O O . SER A 1 176 ? -2.902 -4.595 -11.939 1.00 84.75 176 SER A O 1
ATOM 1417 N N . LEU A 1 177 ? -1.436 -3.959 -10.354 1.00 89.38 177 LEU A N 1
ATOM 1418 C CA . LEU A 1 177 ? -0.222 -4.042 -11.156 1.00 89.38 177 LEU A CA 1
ATOM 1419 C C . LEU A 1 177 ? 0.549 -5.325 -10.851 1.00 89.38 177 LEU A C 1
ATOM 1421 O O . LEU A 1 177 ? 0.511 -5.853 -9.755 1.00 89.38 177 LEU A O 1
ATOM 1425 N N . SER A 1 178 ? 1.257 -5.838 -11.854 1.00 90.88 178 SER A N 1
ATOM 1426 C CA . SER A 1 178 ? 1.887 -7.156 -11.783 1.00 90.88 178 SER A CA 1
ATOM 1427 C C . SER A 1 178 ? 3.247 -7.131 -11.082 1.00 90.88 178 SER A C 1
ATOM 1429 O O . SER A 1 178 ? 4.249 -6.693 -11.662 1.00 90.88 178 SER A O 1
ATOM 1431 N N . GLU A 1 179 ? 3.335 -7.730 -9.893 1.00 86.81 179 GLU A N 1
ATOM 1432 C CA . GLU A 1 179 ? 4.612 -8.040 -9.234 1.00 86.81 179 GLU A CA 1
ATOM 1433 C C . GLU A 1 179 ? 5.460 -8.973 -10.102 1.00 86.81 179 GLU A C 1
ATOM 1435 O O . GLU A 1 179 ? 6.679 -8.820 -10.202 1.00 86.81 179 GLU A O 1
ATOM 1440 N N . GLN A 1 180 ? 4.825 -9.946 -10.762 1.00 87.50 180 GLN A N 1
ATOM 1441 C CA . GLN A 1 180 ? 5.533 -10.941 -11.568 1.00 87.50 180 GLN A CA 1
ATOM 1442 C C . GLN A 1 180 ? 6.263 -10.312 -12.753 1.00 87.50 180 GLN A C 1
ATOM 1444 O O . GLN A 1 180 ? 7.354 -10.756 -13.119 1.00 87.50 180 GLN A O 1
ATOM 1449 N N . ASN A 1 181 ? 5.694 -9.252 -13.330 1.00 90.38 181 ASN A N 1
ATOM 1450 C CA . ASN A 1 181 ? 6.360 -8.466 -14.352 1.00 90.38 181 ASN A CA 1
ATOM 1451 C C . ASN A 1 181 ? 7.689 -7.911 -13.820 1.00 90.38 181 ASN A C 1
ATOM 1453 O O . ASN A 1 181 ? 8.690 -7.986 -14.535 1.00 90.38 181 ASN A O 1
ATOM 1457 N N . LEU A 1 182 ? 7.718 -7.384 -12.594 1.00 88.12 182 LEU A N 1
ATOM 1458 C CA . LEU A 1 182 ? 8.949 -6.880 -11.985 1.00 88.12 182 LEU A CA 1
ATOM 1459 C C . LEU A 1 182 ? 9.926 -8.022 -11.690 1.00 88.12 182 LEU A C 1
ATOM 1461 O O . LEU A 1 182 ? 11.089 -7.925 -12.072 1.00 88.12 182 LEU A O 1
ATOM 1465 N N . ILE A 1 183 ? 9.459 -9.134 -11.119 1.00 86.19 183 ILE A N 1
ATOM 1466 C CA . ILE A 1 183 ? 10.296 -10.305 -10.797 1.00 86.19 183 ILE A CA 1
ATOM 1467 C C . ILE A 1 183 ? 11.030 -10.842 -12.036 1.00 86.19 183 ILE A C 1
ATOM 1469 O O . ILE A 1 183 ? 12.226 -11.145 -11.975 1.00 86.19 183 ILE A O 1
ATOM 1473 N N . ASP A 1 184 ? 10.334 -10.951 -13.167 1.00 87.81 184 ASP A N 1
ATOM 1474 C CA . ASP A 1 184 ? 10.871 -11.602 -14.365 1.00 87.81 184 ASP A CA 1
ATOM 1475 C C . ASP A 1 184 ? 11.696 -10.656 -15.252 1.00 87.81 184 ASP A C 1
ATOM 1477 O O . ASP A 1 184 ? 12.609 -11.100 -15.957 1.00 87.81 184 ASP A O 1
ATOM 1481 N N . CYS A 1 185 ? 11.376 -9.357 -15.268 1.00 88.50 185 CYS A N 1
ATOM 1482 C CA . CYS A 1 185 ? 11.885 -8.422 -16.280 1.00 88.50 185 CYS A CA 1
ATOM 1483 C C . CYS A 1 185 ? 12.964 -7.452 -15.797 1.00 88.50 185 CYS A C 1
ATOM 1485 O O . CYS A 1 185 ? 13.555 -6.750 -16.620 1.00 88.50 185 CYS A O 1
ATOM 1487 N N . THR A 1 186 ? 13.279 -7.446 -14.505 1.00 83.69 186 THR A N 1
ATOM 1488 C CA . THR A 1 186 ? 14.223 -6.487 -13.910 1.00 83.69 186 THR A CA 1
ATOM 1489 C C . THR A 1 186 ? 15.651 -7.017 -13.765 1.00 83.69 186 THR A C 1
ATOM 1491 O O . THR A 1 186 ? 16.529 -6.292 -13.315 1.00 83.69 186 THR A O 1
ATOM 1494 N N . SER A 1 187 ? 15.952 -8.223 -14.261 1.00 75.69 187 SER A N 1
ATOM 1495 C CA . SER A 1 187 ? 17.308 -8.817 -14.219 1.00 75.69 187 SER A CA 1
ATOM 1496 C C . SER A 1 187 ? 18.435 -7.958 -14.824 1.00 75.69 187 SER A C 1
ATOM 1498 O O . SER A 1 187 ? 19.608 -8.218 -14.572 1.00 75.69 187 SER A O 1
ATOM 1500 N N . ARG A 1 188 ? 18.111 -6.952 -15.652 1.00 73.50 188 ARG A N 1
ATOM 1501 C CA . ARG A 1 188 ? 19.074 -5.985 -16.224 1.00 73.50 188 ARG A CA 1
ATOM 1502 C C . ARG A 1 188 ? 19.254 -4.709 -15.400 1.00 73.50 188 ARG A C 1
ATOM 1504 O O . ARG A 1 188 ? 20.135 -3.924 -15.726 1.00 73.50 188 ARG A O 1
ATOM 1511 N N . TYR A 1 189 ? 18.408 -4.513 -14.399 1.00 71.12 189 TYR A N 1
ATOM 1512 C CA . TYR A 1 189 ? 18.401 -3.388 -13.468 1.00 71.12 189 TYR A CA 1
ATOM 1513 C C . TYR A 1 189 ? 19.037 -3.798 -12.128 1.00 71.12 189 TYR A C 1
ATOM 1515 O O . TYR A 1 189 ? 18.745 -3.212 -11.099 1.00 71.12 189 TYR A O 1
ATOM 1523 N N . ASP A 1 190 ? 19.865 -4.849 -12.119 1.00 65.44 190 ASP A N 1
ATOM 1524 C CA . ASP A 1 190 ? 20.515 -5.399 -10.919 1.00 65.44 190 ASP A CA 1
ATOM 1525 C C . ASP A 1 190 ? 19.550 -5.794 -9.774 1.00 65.44 190 ASP A C 1
ATOM 1527 O O . ASP A 1 190 ? 19.966 -5.994 -8.635 1.00 65.44 190 ASP A O 1
ATOM 1531 N N . LEU A 1 191 ? 18.263 -5.981 -10.084 1.00 61.62 191 LEU A N 1
ATOM 1532 C CA . LEU A 1 191 ? 17.268 -6.566 -9.188 1.00 61.62 191 LEU A CA 1
ATOM 1533 C C . LEU A 1 191 ? 17.403 -8.087 -9.166 1.00 61.62 191 LEU A C 1
ATOM 1535 O O . LEU A 1 191 ? 17.397 -8.743 -10.216 1.00 61.62 191 LEU A O 1
ATOM 1539 N N . ILE A 1 192 ? 17.492 -8.659 -7.965 1.00 59.41 192 ILE A N 1
ATOM 1540 C CA . ILE A 1 192 ? 17.641 -10.100 -7.781 1.00 59.41 192 ILE A CA 1
ATOM 1541 C C . ILE A 1 192 ? 16.254 -10.717 -7.587 1.00 59.41 192 ILE A C 1
ATOM 1543 O O . ILE A 1 192 ? 15.853 -11.031 -6.476 1.00 59.41 192 ILE A O 1
ATOM 1547 N N . SER A 1 193 ? 15.515 -10.873 -8.692 1.00 67.50 193 SER A N 1
ATOM 1548 C CA . SER A 1 193 ? 14.202 -11.539 -8.811 1.00 67.50 193 SER A CA 1
ATOM 1549 C C . SER A 1 193 ? 13.522 -11.937 -7.484 1.00 67.50 193 SER A C 1
ATOM 1551 O O . SER A 1 193 ? 12.798 -11.135 -6.910 1.00 67.50 193 SER A O 1
ATOM 1553 N N . CYS A 1 194 ? 13.733 -13.168 -7.002 1.00 63.88 194 CYS A N 1
ATOM 1554 C CA . CYS A 1 194 ? 13.147 -13.675 -5.753 1.00 63.88 194 CYS A CA 1
ATOM 1555 C C . CYS A 1 194 ? 14.137 -13.701 -4.577 1.00 63.88 194 CYS A C 1
ATOM 1557 O O . CYS A 1 194 ? 13.772 -14.174 -3.506 1.00 63.88 194 CYS A O 1
ATOM 1559 N N . ASP A 1 195 ? 15.374 -13.241 -4.773 1.00 61.69 195 ASP A N 1
ATOM 1560 C CA . ASP A 1 195 ? 16.420 -13.230 -3.741 1.00 61.69 195 ASP A CA 1
ATOM 1561 C C . ASP A 1 195 ? 16.576 -11.840 -3.084 1.00 61.69 195 ASP A C 1
ATOM 1563 O O . ASP A 1 195 ? 17.471 -11.644 -2.263 1.00 61.69 195 ASP A O 1
ATOM 1567 N N . GLY A 1 196 ? 15.710 -10.883 -3.439 1.00 66.44 196 GLY A N 1
ATOM 1568 C CA . GLY A 1 196 ? 15.661 -9.532 -2.878 1.00 66.44 196 GLY A CA 1
ATOM 1569 C C . GLY A 1 196 ? 16.349 -8.468 -3.741 1.00 66.44 196 GLY A C 1
ATOM 1570 O O . GLY A 1 196 ? 16.989 -8.744 -4.753 1.00 66.44 196 GLY A O 1
ATOM 1571 N N . GLY A 1 197 ? 16.209 -7.203 -3.362 1.00 69.31 197 GLY A N 1
ATOM 1572 C CA . GLY A 1 197 ? 16.845 -6.095 -4.069 1.00 69.31 197 GLY A CA 1
ATOM 1573 C C . GLY A 1 197 ? 16.405 -4.740 -3.537 1.00 69.31 197 GLY A C 1
ATOM 1574 O O . GLY A 1 197 ? 15.496 -4.660 -2.716 1.00 69.31 197 GLY A O 1
ATOM 1575 N N . SER A 1 198 ? 17.065 -3.683 -4.012 1.00 76.81 198 SER A N 1
ATOM 1576 C CA . SER A 1 198 ? 16.633 -2.314 -3.721 1.00 76.81 198 SER A CA 1
ATOM 1577 C C . SER A 1 198 ? 15.314 -1.999 -4.435 1.00 76.81 198 SER A C 1
ATOM 1579 O O . SER A 1 198 ? 14.988 -2.613 -5.451 1.00 76.81 198 SER A O 1
ATOM 1581 N N . LEU A 1 199 ? 14.579 -1.022 -3.913 1.00 85.25 199 LEU A N 1
ATOM 1582 C CA . LEU A 1 199 ? 13.313 -0.538 -4.461 1.00 85.25 199 LEU A CA 1
ATOM 1583 C C . LEU A 1 199 ? 13.516 0.227 -5.781 1.00 85.25 199 LEU A C 1
ATOM 1585 O O . LEU A 1 199 ? 12.822 -0.019 -6.770 1.00 85.25 199 LEU A O 1
ATOM 1589 N N . ASP A 1 200 ? 14.525 1.095 -5.822 1.00 89.38 200 ASP A N 1
ATOM 1590 C CA . ASP A 1 200 ? 14.793 2.043 -6.911 1.00 89.38 200 ASP A CA 1
ATOM 1591 C C . ASP A 1 200 ? 14.876 1.423 -8.311 1.00 89.38 200 ASP A C 1
ATOM 1593 O O . ASP A 1 200 ? 14.220 1.929 -9.228 1.00 89.38 200 ASP A O 1
ATOM 1597 N N . PRO A 1 201 ? 15.594 0.302 -8.530 1.00 88.06 201 PRO A N 1
ATOM 1598 C CA . PRO A 1 201 ? 15.736 -0.229 -9.876 1.00 88.06 201 PRO A CA 1
ATOM 1599 C C . PRO A 1 201 ? 14.413 -0.760 -10.448 1.00 88.06 201 PRO A C 1
ATOM 1601 O O . PRO A 1 201 ? 14.272 -0.912 -11.664 1.00 88.06 201 PRO A O 1
ATOM 1604 N N . ALA A 1 202 ? 13.418 -1.026 -9.592 1.00 88.94 202 ALA A N 1
ATOM 1605 C CA . ALA A 1 202 ? 12.087 -1.406 -10.040 1.00 88.94 202 ALA A CA 1
ATOM 1606 C C . ALA A 1 202 ? 11.359 -0.176 -10.583 1.00 88.94 202 ALA A C 1
ATOM 1608 O O . ALA A 1 202 ? 10.747 -0.253 -11.647 1.00 88.94 202 ALA A O 1
ATOM 1609 N N . PHE A 1 203 ? 11.482 0.975 -9.918 1.00 92.19 203 PHE A N 1
ATOM 1610 C CA . PHE A 1 203 ? 10.965 2.235 -10.442 1.00 92.19 203 PHE A CA 1
ATOM 1611 C C . PHE A 1 203 ? 11.660 2.639 -11.748 1.00 92.19 203 PHE A C 1
ATOM 1613 O O . PHE A 1 203 ? 10.964 3.006 -12.695 1.00 92.19 203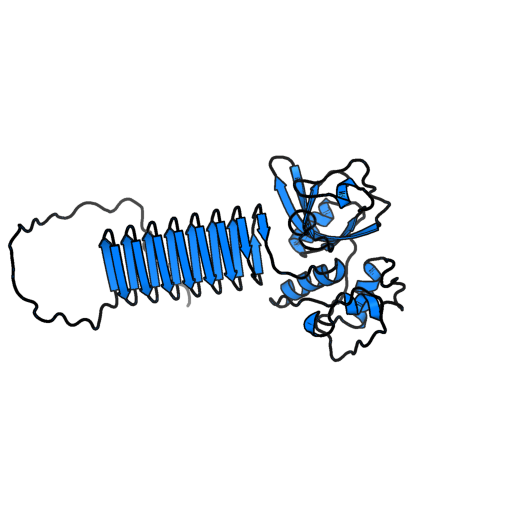 PHE A O 1
ATOM 1620 N N . ASP A 1 204 ? 12.984 2.483 -11.854 1.00 92.50 204 ASP A N 1
ATOM 1621 C CA . ASP A 1 204 ? 13.725 2.709 -13.106 1.00 92.50 204 ASP A CA 1
ATOM 1622 C C . ASP A 1 204 ? 13.188 1.842 -14.254 1.00 92.50 204 ASP A C 1
ATOM 1624 O O . ASP A 1 204 ? 12.928 2.334 -15.357 1.00 92.50 204 ASP A O 1
ATOM 1628 N N . TYR A 1 205 ? 12.938 0.553 -13.993 1.00 91.75 205 TYR A N 1
ATOM 1629 C CA . TYR A 1 205 ? 12.322 -0.337 -14.975 1.00 91.75 205 TYR A CA 1
ATOM 1630 C C . TYR A 1 205 ? 10.947 0.169 -15.430 1.00 91.75 205 TYR A C 1
ATOM 1632 O O . TYR A 1 205 ? 10.664 0.175 -16.635 1.00 91.75 205 TYR A O 1
ATOM 1640 N N . ILE A 1 206 ? 10.097 0.599 -14.489 1.00 93.75 206 ILE A N 1
ATOM 1641 C CA . ILE A 1 206 ? 8.746 1.096 -14.785 1.00 93.75 206 ILE A CA 1
ATOM 1642 C C . ILE A 1 206 ? 8.810 2.405 -15.580 1.00 93.75 206 ILE A C 1
ATOM 1644 O O . ILE A 1 206 ? 7.985 2.596 -16.475 1.00 93.75 206 ILE A O 1
ATOM 1648 N N . ILE A 1 207 ? 9.783 3.282 -15.317 1.00 94.19 207 ILE A N 1
ATOM 1649 C CA . ILE A 1 207 ? 10.011 4.504 -16.104 1.00 94.19 207 ILE A CA 1
ATOM 1650 C C . ILE A 1 207 ? 10.342 4.143 -17.555 1.00 94.19 207 ILE A C 1
ATOM 1652 O O . ILE A 1 207 ? 9.696 4.638 -18.484 1.00 94.19 207 ILE A O 1
ATOM 1656 N N . ASP A 1 208 ? 11.301 3.239 -17.753 1.00 92.75 208 ASP A N 1
ATOM 1657 C CA . ASP A 1 208 ? 11.806 2.875 -19.078 1.00 92.75 208 ASP A CA 1
ATOM 1658 C C . ASP A 1 208 ? 10.807 2.061 -19.915 1.00 92.75 208 ASP A C 1
ATOM 1660 O O . ASP A 1 208 ? 10.766 2.189 -21.143 1.00 92.75 208 ASP A O 1
ATOM 1664 N N . ASN A 1 209 ? 10.015 1.198 -19.269 1.00 92.75 209 ASN A N 1
ATOM 1665 C CA . ASN A 1 209 ? 9.235 0.160 -19.954 1.00 92.75 209 ASN A CA 1
ATOM 1666 C C . ASN A 1 209 ? 7.729 0.221 -19.669 1.00 92.75 209 ASN A C 1
ATOM 1668 O O . ASN A 1 209 ? 6.935 -0.218 -20.505 1.00 92.75 209 ASN A O 1
ATOM 1672 N N . GLY A 1 210 ? 7.330 0.762 -18.517 1.00 94.00 210 GLY A N 1
ATOM 1673 C CA . GLY A 1 210 ? 6.002 0.568 -17.936 1.00 94.00 210 GLY A CA 1
ATOM 1674 C C . GLY A 1 210 ? 5.847 -0.789 -17.242 1.00 94.00 210 GLY A C 1
ATOM 1675 O O . GLY A 1 210 ? 6.762 -1.610 -17.219 1.00 94.00 210 GLY A O 1
ATOM 1676 N N . ILE A 1 211 ? 4.661 -1.021 -16.685 1.00 93.81 211 ILE A N 1
ATOM 1677 C CA . ILE A 1 211 ? 4.298 -2.240 -15.953 1.00 93.81 211 ILE A CA 1
ATOM 1678 C C . ILE A 1 211 ? 2.926 -2.749 -16.401 1.00 93.81 211 ILE A C 1
ATOM 1680 O O . ILE A 1 211 ? 2.042 -1.961 -16.746 1.00 93.81 211 ILE A O 1
ATOM 1684 N N . SER A 1 212 ? 2.772 -4.073 -16.454 1.00 94.44 212 SER A N 1
ATOM 1685 C CA . SER A 1 212 ? 1.515 -4.757 -16.799 1.00 94.44 212 SER A CA 1
ATOM 1686 C C . SER A 1 212 ? 0.547 -4.783 -15.615 1.00 94.44 212 SER A C 1
ATOM 1688 O O . SER A 1 212 ? 0.977 -4.665 -14.471 1.00 94.44 212 SER A O 1
ATOM 1690 N N . SER A 1 213 ? -0.745 -4.998 -15.872 1.00 91.31 213 SER A N 1
ATOM 1691 C CA . SER A 1 213 ? -1.694 -5.315 -14.800 1.00 91.31 213 SER A CA 1
ATOM 1692 C C . SER A 1 213 ? -1.535 -6.763 -14.334 1.00 91.31 213 SER A C 1
ATOM 1694 O O . SER A 1 213 ? -1.084 -7.619 -15.107 1.00 91.31 213 SER A O 1
ATOM 1696 N N . GLU A 1 214 ? -1.946 -7.047 -13.100 1.00 87.38 214 GLU A N 1
ATOM 1697 C CA . GLU A 1 214 ? -1.949 -8.397 -12.525 1.00 87.38 214 GLU A CA 1
ATOM 1698 C C . GLU A 1 214 ? -2.789 -9.365 -13.380 1.00 87.38 214 GLU A C 1
ATOM 1700 O O . GLU A 1 214 ? -2.346 -10.468 -13.693 1.00 87.38 214 GLU A O 1
ATOM 1705 N N . ASP A 1 215 ? -3.935 -8.926 -13.910 1.00 87.81 215 ASP A N 1
ATOM 1706 C CA . ASP A 1 215 ? -4.766 -9.739 -14.815 1.00 87.81 215 ASP A CA 1
ATOM 1707 C C . ASP A 1 215 ? -4.038 -10.184 -16.091 1.00 87.81 215 ASP A C 1
ATOM 1709 O O . ASP A 1 215 ? -4.247 -11.285 -16.611 1.00 87.81 215 ASP A O 1
ATOM 1713 N N . GLN A 1 216 ? -3.191 -9.312 -16.644 1.00 89.69 216 GLN A N 1
ATOM 1714 C CA . GLN A 1 216 ? -2.459 -9.590 -17.880 1.00 89.69 216 GLN A CA 1
ATOM 1715 C C . GLN A 1 216 ? -1.183 -10.390 -17.639 1.00 89.69 216 GLN A C 1
ATOM 1717 O O . GLN A 1 216 ? -0.684 -11.044 -18.567 1.00 89.69 216 GLN A O 1
ATOM 1722 N N . TYR A 1 217 ? -0.648 -10.310 -16.424 1.00 89.50 217 TYR A N 1
ATOM 1723 C CA . TYR A 1 217 ? 0.578 -10.969 -16.024 1.00 89.50 217 TYR A CA 1
ATOM 1724 C C . TYR A 1 217 ? 0.487 -11.428 -14.556 1.00 89.50 217 TYR A C 1
ATOM 1726 O O . TYR A 1 217 ? 1.107 -10.823 -13.688 1.00 89.50 217 TYR A O 1
ATOM 1734 N N . PRO A 1 218 ? -0.218 -12.540 -14.281 1.00 85.88 218 PRO A N 1
ATOM 1735 C CA . PRO A 1 218 ? -0.485 -12.961 -12.908 1.00 85.88 218 PRO A CA 1
ATOM 1736 C C . PRO A 1 218 ? 0.755 -13.413 -12.136 1.00 85.88 218 PRO A C 1
ATOM 1738 O O . PRO A 1 218 ? 1.676 -14.012 -12.714 1.00 85.88 218 PRO A O 1
ATOM 1741 N N . TYR A 1 219 ? 0.712 -13.228 -10.818 1.00 82.44 219 TYR A N 1
ATOM 1742 C CA . TYR A 1 219 ? 1.713 -13.716 -9.875 1.00 82.44 219 TYR A CA 1
ATOM 1743 C C . TYR A 1 219 ? 1.914 -15.237 -9.919 1.00 82.44 219 TYR A C 1
ATOM 1745 O O . TYR A 1 219 ? 0.963 -16.022 -9.921 1.00 82.44 219 TYR A O 1
ATOM 1753 N N . GLN A 1 220 ? 3.180 -15.672 -9.938 1.00 81.19 220 GLN A N 1
ATOM 1754 C CA . GLN A 1 220 ? 3.581 -17.086 -9.943 1.00 81.19 220 GLN A CA 1
ATOM 1755 C C . GLN A 1 220 ? 4.474 -17.477 -8.761 1.00 81.19 220 GLN A C 1
ATOM 1757 O O . GLN A 1 220 ? 4.753 -18.668 -8.597 1.00 81.19 220 GLN A O 1
ATOM 1762 N N . GLY A 1 221 ? 4.961 -16.514 -7.972 1.00 77.94 221 GLY A N 1
ATOM 1763 C CA . GLY A 1 221 ? 5.811 -16.779 -6.805 1.00 77.94 221 GLY A CA 1
ATOM 1764 C C . GLY A 1 221 ? 7.173 -17.391 -7.127 1.00 77.94 221 GLY A C 1
ATOM 1765 O O . GLY A 1 221 ? 7.759 -18.079 -6.296 1.00 77.94 221 GLY A O 1
ATOM 1766 N N . ARG A 1 222 ? 7.670 -17.208 -8.354 1.00 78.31 222 ARG A N 1
ATOM 1767 C CA . ARG A 1 222 ? 8.982 -17.708 -8.783 1.00 78.31 222 ARG A CA 1
ATOM 1768 C C . ARG A 1 222 ? 9.522 -16.897 -9.947 1.00 78.31 222 ARG A C 1
ATOM 1770 O O . ARG A 1 222 ? 8.749 -16.453 -10.790 1.00 78.31 222 ARG A O 1
ATOM 1777 N N . ALA A 1 223 ? 10.842 -16.804 -10.042 1.00 77.62 223 ALA A N 1
ATOM 1778 C CA . ALA A 1 223 ? 11.500 -16.202 -11.190 1.00 77.62 223 ALA A CA 1
ATOM 1779 C C . ALA A 1 223 ? 11.260 -17.025 -12.467 1.00 77.62 223 ALA A C 1
ATOM 1781 O O . ALA A 1 223 ? 11.414 -18.253 -12.490 1.00 77.62 223 ALA A O 1
ATOM 1782 N N . GLY A 1 224 ? 10.900 -16.333 -13.539 1.00 83.31 224 GLY A N 1
ATOM 1783 C CA . GLY A 1 224 ? 10.645 -16.868 -14.864 1.00 83.31 224 GLY A CA 1
ATOM 1784 C C . GLY A 1 224 ? 11.354 -16.076 -15.960 1.00 83.31 224 GLY A C 1
ATOM 1785 O O . GLY A 1 224 ? 12.179 -15.196 -15.728 1.00 83.31 224 GLY A O 1
ATOM 1786 N N . SER A 1 225 ? 11.057 -16.427 -17.210 1.00 88.38 225 SER A N 1
ATOM 1787 C CA . SER A 1 225 ? 11.502 -15.644 -18.364 1.00 88.38 225 SER A CA 1
ATOM 1788 C C . SER A 1 225 ? 10.580 -14.449 -18.562 1.00 88.38 225 SER A C 1
ATOM 1790 O O . SER A 1 225 ? 9.384 -14.682 -18.661 1.00 88.38 225 SER A O 1
ATOM 1792 N N . CYS A 1 226 ? 11.116 -13.243 -18.758 1.00 89.50 226 CYS A N 1
ATOM 1793 C CA . CYS A 1 226 ? 10.341 -12.041 -19.085 1.00 89.50 226 CYS A CA 1
ATOM 1794 C C . CYS A 1 226 ? 9.600 -12.154 -20.443 1.00 89.50 226 CYS A C 1
ATOM 1796 O O . CYS A 1 226 ? 10.237 -12.032 -21.494 1.00 89.50 226 CYS A O 1
ATOM 1798 N N . PRO A 1 227 ? 8.265 -12.347 -20.470 1.00 86.62 227 PRO A N 1
ATOM 1799 C CA . PRO A 1 227 ? 7.427 -12.325 -21.659 1.00 86.62 227 PRO A CA 1
ATOM 1800 C C . PRO A 1 227 ? 6.825 -10.929 -21.902 1.00 86.62 227 PRO A C 1
ATOM 1802 O O . PRO A 1 227 ? 5.935 -10.789 -22.745 1.00 86.62 227 PRO A O 1
ATOM 1805 N N . PHE A 1 228 ? 7.256 -9.914 -21.141 1.00 83.81 228 PHE A N 1
ATOM 1806 C CA . PHE A 1 228 ? 6.728 -8.560 -21.217 1.00 83.81 228 PHE A CA 1
ATOM 1807 C C . PHE A 1 228 ? 6.868 -7.992 -22.630 1.00 83.81 228 PHE A C 1
ATOM 1809 O O . PHE A 1 228 ? 7.874 -8.178 -23.319 1.00 83.81 228 PHE A O 1
ATOM 1816 N N . SER A 1 229 ? 5.835 -7.274 -23.058 1.00 79.75 229 SER A N 1
ATOM 1817 C CA . SER A 1 229 ? 5.781 -6.625 -24.361 1.00 79.75 229 SER A CA 1
ATOM 1818 C C . SER A 1 229 ? 5.181 -5.236 -24.203 1.00 79.75 229 SER A C 1
ATOM 1820 O O . SER A 1 229 ? 4.168 -5.097 -23.522 1.00 79.75 229 SER A O 1
ATOM 1822 N N . SER A 1 230 ? 5.719 -4.242 -24.910 1.00 72.62 230 SER A N 1
ATOM 1823 C CA . SER A 1 230 ? 5.285 -2.836 -24.821 1.00 72.62 230 SER A CA 1
ATOM 1824 C C . SER A 1 230 ? 3.808 -2.581 -25.161 1.00 72.62 230 SER A C 1
ATOM 1826 O O . SER A 1 230 ? 3.287 -1.514 -24.863 1.00 72.62 230 SER A O 1
ATOM 1828 N N . GLY A 1 231 ? 3.105 -3.548 -25.761 1.00 70.19 231 GLY A N 1
ATOM 1829 C CA . GLY A 1 231 ? 1.657 -3.491 -25.993 1.00 70.19 231 GLY A CA 1
ATOM 1830 C C . GLY A 1 231 ? 0.781 -3.867 -24.789 1.00 70.19 231 GLY A C 1
ATOM 1831 O O . GLY A 1 231 ? -0.434 -3.913 -24.947 1.00 70.19 231 GLY A O 1
ATOM 1832 N N . LYS A 1 232 ? 1.368 -4.175 -23.624 1.00 76.19 232 LYS A N 1
ATOM 1833 C CA . LYS A 1 232 ? 0.671 -4.622 -22.401 1.00 76.19 232 LYS A CA 1
ATOM 1834 C C . LYS A 1 232 ? 0.955 -3.724 -21.188 1.00 76.19 232 LYS A C 1
ATOM 1836 O O . LYS A 1 232 ? 1.011 -4.193 -20.060 1.00 76.19 232 LYS A O 1
ATOM 1841 N N . VAL A 1 233 ? 1.193 -2.437 -21.423 1.00 92.94 233 VAL A N 1
ATOM 1842 C CA . VAL A 1 233 ? 1.453 -1.473 -20.347 1.00 92.94 233 VAL A CA 1
ATOM 1843 C C . VAL A 1 233 ? 0.124 -1.030 -19.740 1.00 92.94 233 VAL A C 1
ATOM 1845 O O . VAL A 1 233 ? -0.692 -0.423 -20.432 1.00 92.94 233 VAL A O 1
ATOM 1848 N N . ALA A 1 234 ? -0.073 -1.324 -18.458 1.00 93.44 234 ALA A N 1
ATOM 1849 C CA . ALA A 1 234 ? -1.192 -0.836 -17.660 1.00 93.44 234 ALA A CA 1
ATOM 1850 C C . ALA A 1 234 ? -0.864 0.502 -16.984 1.00 93.44 234 ALA A C 1
ATOM 1852 O O . ALA A 1 234 ? -1.720 1.381 -16.918 1.00 93.44 234 ALA A O 1
ATOM 1853 N N . ALA A 1 235 ? 0.386 0.687 -16.549 1.00 92.94 235 ALA A N 1
ATOM 1854 C CA . ALA A 1 235 ? 0.845 1.917 -15.914 1.00 92.94 235 ALA A CA 1
ATOM 1855 C C . ALA A 1 235 ? 2.296 2.262 -16.271 1.00 92.94 235 ALA A C 1
ATOM 1857 O O . ALA A 1 235 ? 3.098 1.406 -16.645 1.00 92.94 235 ALA A O 1
ATOM 1858 N N . ASN A 1 236 ? 2.636 3.544 -16.155 1.00 93.06 236 ASN A N 1
ATOM 1859 C CA . ASN A 1 236 ? 3.991 4.065 -16.309 1.00 93.06 236 ASN A CA 1
ATOM 1860 C C . ASN A 1 236 ? 4.144 5.304 -15.411 1.00 93.06 236 ASN A C 1
ATOM 1862 O O . ASN A 1 236 ? 3.188 6.065 -15.239 1.00 93.06 236 ASN A O 1
ATOM 1866 N N . ILE A 1 237 ? 5.339 5.504 -14.855 1.00 94.06 237 ILE A N 1
ATOM 1867 C CA . ILE A 1 237 ? 5.684 6.672 -14.036 1.00 94.06 237 ILE A CA 1
ATOM 1868 C C . ILE A 1 237 ? 6.782 7.482 -14.723 1.00 94.06 237 ILE A C 1
ATOM 1870 O O . ILE A 1 237 ? 7.560 6.959 -15.513 1.00 94.06 237 ILE A O 1
ATOM 1874 N N . LYS A 1 238 ? 6.861 8.779 -14.415 1.00 95.38 238 LYS A N 1
ATOM 1875 C CA . LYS A 1 238 ? 7.872 9.670 -15.012 1.00 95.38 238 LYS A CA 1
ATOM 1876 C C . LYS A 1 238 ? 9.158 9.764 -14.195 1.00 95.38 238 LYS A C 1
ATOM 1878 O O . LYS A 1 238 ? 10.206 10.059 -14.757 1.00 95.38 238 LYS A O 1
ATOM 1883 N N . SER A 1 239 ? 9.040 9.612 -12.882 1.00 95.94 239 SER A N 1
ATOM 1884 C CA . SER A 1 239 ? 10.111 9.774 -11.900 1.00 95.94 239 SER A CA 1
ATOM 1885 C C . SER A 1 239 ? 9.634 9.260 -10.544 1.00 95.94 239 SER A C 1
ATOM 1887 O O . SER A 1 239 ? 8.426 9.234 -10.299 1.00 95.94 239 SER A O 1
ATOM 1889 N N . TYR A 1 240 ? 10.577 8.961 -9.658 1.00 95.44 240 TYR A N 1
ATOM 1890 C CA . TYR A 1 240 ? 10.363 8.771 -8.224 1.00 95.44 240 TYR A CA 1
ATOM 1891 C C . TYR A 1 240 ? 11.251 9.757 -7.442 1.00 95.44 240 TYR A C 1
ATOM 1893 O O . TYR A 1 240 ? 12.063 10.471 -8.040 1.00 95.44 240 TYR A O 1
ATOM 1901 N N . VAL A 1 241 ? 11.028 9.863 -6.133 1.00 95.50 241 VAL A N 1
ATOM 1902 C CA . VAL A 1 241 ? 11.798 10.721 -5.225 1.00 95.50 241 VAL A CA 1
ATOM 1903 C C . VAL A 1 241 ? 12.094 9.925 -3.966 1.00 95.50 241 VAL A C 1
ATOM 1905 O O . VAL A 1 241 ? 11.164 9.380 -3.375 1.00 95.50 241 VAL A O 1
ATOM 1908 N N . ASP A 1 242 ? 13.357 9.926 -3.553 1.00 94.94 242 ASP A N 1
ATOM 1909 C CA . ASP A 1 242 ? 13.777 9.334 -2.287 1.00 94.94 242 ASP A CA 1
ATOM 1910 C C . ASP A 1 242 ? 13.582 10.343 -1.160 1.00 94.94 242 ASP A C 1
ATOM 1912 O O . ASP A 1 242 ? 13.904 11.530 -1.298 1.00 94.94 242 ASP A O 1
ATOM 1916 N N . LEU A 1 243 ? 13.040 9.866 -0.046 1.00 94.31 243 LEU A N 1
ATOM 1917 C CA . LEU A 1 243 ? 12.956 10.643 1.182 1.00 94.31 243 LEU A CA 1
ATOM 1918 C C . LEU A 1 243 ? 14.288 10.584 1.928 1.00 94.31 243 LEU A C 1
ATOM 1920 O O . LEU A 1 243 ? 15.045 9.618 1.810 1.00 94.31 243 LEU A O 1
ATOM 1924 N N . ASP A 1 244 ? 14.571 11.626 2.708 1.00 94.25 244 ASP A N 1
ATOM 1925 C CA . ASP A 1 244 ? 15.760 11.642 3.550 1.00 94.25 244 ASP A CA 1
ATOM 1926 C C . ASP A 1 244 ? 15.683 10.500 4.576 1.00 94.25 244 ASP A C 1
ATOM 1928 O O . ASP A 1 244 ? 14.668 10.280 5.238 1.00 94.25 244 ASP A O 1
ATOM 1932 N N . TYR A 1 245 ? 16.780 9.754 4.702 1.00 91.00 245 TYR A N 1
ATOM 1933 C CA . TYR A 1 245 ? 16.841 8.576 5.562 1.00 91.00 245 TYR A CA 1
ATOM 1934 C C . TYR A 1 245 ? 16.484 8.912 7.019 1.00 91.00 245 TYR A C 1
ATOM 1936 O O . TYR A 1 245 ? 17.099 9.788 7.637 1.00 91.00 245 TYR A O 1
ATOM 1944 N N . GLY A 1 246 ? 15.518 8.175 7.576 1.00 90.50 246 GLY A N 1
ATOM 1945 C CA . GLY A 1 246 ? 15.042 8.337 8.952 1.00 90.50 246 GLY A CA 1
ATOM 1946 C C . GLY A 1 246 ? 14.172 9.577 9.198 1.00 90.50 246 GLY A C 1
ATOM 1947 O O . GLY A 1 246 ? 13.847 9.862 10.353 1.00 90.50 246 GLY A O 1
ATOM 1948 N N . ASP A 1 247 ? 13.796 10.326 8.157 1.00 94.25 247 ASP A N 1
ATOM 1949 C CA . ASP A 1 247 ? 12.921 11.493 8.277 1.00 94.25 247 ASP A CA 1
ATOM 1950 C C . ASP A 1 247 ? 11.436 11.088 8.334 1.00 94.25 247 ASP A C 1
ATOM 1952 O O . ASP A 1 247 ? 10.698 11.168 7.352 1.00 94.25 247 ASP A O 1
ATOM 1956 N N . GLU A 1 248 ? 10.976 10.653 9.513 1.00 95.00 248 GLU A N 1
ATOM 1957 C CA . GLU A 1 248 ? 9.563 10.305 9.743 1.00 95.00 248 GLU A CA 1
ATOM 1958 C C . GLU A 1 248 ? 8.602 11.504 9.548 1.00 95.00 248 GLU A C 1
ATOM 1960 O O . GLU A 1 248 ? 7.412 11.302 9.294 1.00 95.00 248 GLU A O 1
ATOM 1965 N N . GLU A 1 249 ? 9.083 12.751 9.657 1.00 94.62 249 GLU A N 1
ATOM 1966 C CA . GLU A 1 249 ? 8.278 13.952 9.378 1.00 94.62 249 GLU A CA 1
ATOM 1967 C C . GLU A 1 249 ? 8.119 14.147 7.864 1.00 94.62 249 GLU A C 1
ATOM 1969 O O . GLU A 1 249 ? 6.997 14.309 7.381 1.00 94.62 249 GLU A O 1
ATOM 1974 N N . GLY A 1 250 ? 9.209 14.014 7.105 1.00 96.12 250 GLY A N 1
ATOM 1975 C CA . GLY A 1 250 ? 9.181 13.988 5.642 1.00 96.12 250 GLY A CA 1
ATOM 1976 C C . GLY A 1 250 ? 8.328 12.848 5.078 1.00 96.12 250 GLY A C 1
ATOM 1977 O O . GLY A 1 250 ? 7.564 13.060 4.133 1.00 96.12 250 GLY A O 1
ATOM 1978 N N . LEU A 1 251 ? 8.376 11.660 5.692 1.00 95.31 251 LEU A N 1
ATOM 1979 C CA . LEU A 1 251 ? 7.493 10.541 5.345 1.00 95.31 251 LEU A CA 1
ATOM 1980 C C . LEU A 1 251 ? 6.020 10.872 5.601 1.00 95.31 251 LEU A C 1
ATOM 1982 O O . LEU A 1 251 ? 5.172 10.554 4.771 1.00 95.31 251 LEU A O 1
ATOM 1986 N N . LEU A 1 252 ? 5.701 11.559 6.702 1.00 88.88 252 LEU A N 1
ATOM 1987 C CA . LEU A 1 252 ? 4.324 11.963 7.002 1.00 88.88 252 LEU A CA 1
ATOM 1988 C C . LEU A 1 252 ? 3.800 12.922 5.936 1.00 88.88 252 LEU A C 1
ATOM 1990 O O . LEU A 1 252 ? 2.713 12.716 5.393 1.00 88.88 252 LEU A O 1
ATOM 1994 N N . ASP A 1 253 ? 4.594 13.940 5.609 1.00 88.69 253 ASP A N 1
ATOM 1995 C CA . ASP A 1 253 ? 4.267 14.909 4.569 1.00 88.69 253 ASP A CA 1
ATOM 1996 C C . ASP A 1 253 ? 4.092 14.230 3.203 1.00 88.69 253 ASP A C 1
ATOM 1998 O O . ASP A 1 253 ? 3.175 14.575 2.447 1.00 88.69 253 ASP A O 1
ATOM 2002 N N . ALA A 1 254 ? 4.924 13.235 2.885 1.00 89.38 254 ALA A N 1
ATOM 2003 C CA . ALA A 1 254 ? 4.811 12.450 1.662 1.00 89.38 254 ALA A CA 1
ATOM 2004 C C . ALA A 1 254 ? 3.523 11.617 1.637 1.00 89.38 254 ALA A C 1
ATOM 2006 O O . ALA A 1 254 ? 2.774 11.708 0.666 1.00 89.38 254 ALA A O 1
ATOM 2007 N N . VAL A 1 255 ? 3.194 10.887 2.704 1.00 82.38 255 VAL A N 1
ATOM 2008 C CA . VAL A 1 255 ? 1.953 10.095 2.770 1.00 82.38 255 VAL A CA 1
ATOM 2009 C C . VAL A 1 255 ? 0.719 10.989 2.594 1.00 82.38 255 VAL A C 1
ATOM 2011 O O . VAL A 1 255 ? -0.171 10.670 1.808 1.00 82.38 255 VAL A O 1
ATOM 2014 N N . ILE A 1 256 ? 0.697 12.161 3.241 1.00 77.50 256 ILE A N 1
ATOM 2015 C CA . ILE A 1 256 ? -0.403 13.137 3.136 1.00 77.50 256 ILE A CA 1
ATOM 2016 C C . ILE A 1 256 ? -0.531 13.706 1.721 1.00 77.50 256 ILE A C 1
ATOM 2018 O O . ILE A 1 256 ? -1.631 13.849 1.185 1.00 77.50 256 ILE A O 1
ATOM 2022 N N . SER A 1 257 ? 0.589 14.123 1.132 1.00 79.31 257 SER A N 1
ATOM 2023 C CA . SER A 1 257 ? 0.575 14.937 -0.086 1.00 79.31 257 SER A CA 1
ATOM 2024 C C . SER A 1 257 ? 0.701 14.122 -1.368 1.00 79.31 257 SER A C 1
ATOM 2026 O O . SER A 1 257 ? 0.224 14.566 -2.418 1.00 79.31 257 SER A O 1
ATOM 2028 N N . VAL A 1 258 ? 1.311 12.938 -1.306 1.00 85.31 258 VAL A N 1
ATOM 2029 C CA . VAL A 1 258 ? 1.622 12.053 -2.435 1.00 85.31 258 VAL A CA 1
ATOM 2030 C C . VAL A 1 258 ? 0.696 10.840 -2.448 1.00 85.31 258 VAL A C 1
ATOM 2032 O O . VAL A 1 258 ? 0.109 10.592 -3.505 1.00 85.31 258 VAL A O 1
ATOM 2035 N N . GLY A 1 259 ? 0.485 10.175 -1.313 1.00 83.81 259 GLY A N 1
ATOM 2036 C CA . GLY A 1 259 ? -0.278 8.926 -1.190 1.00 83.81 259 GLY A CA 1
ATOM 2037 C C . GLY A 1 259 ? 0.601 7.784 -0.661 1.00 83.81 259 GLY A C 1
ATOM 2038 O O . GLY A 1 259 ? 1.574 8.072 0.030 1.00 83.81 259 GLY A O 1
ATOM 2039 N N . PRO A 1 260 ? 0.301 6.510 -0.982 1.00 89.31 260 PRO A N 1
ATOM 2040 C CA . PRO A 1 260 ? 1.089 5.370 -0.511 1.00 89.31 260 PRO A CA 1
ATOM 2041 C C . PRO A 1 260 ? 2.573 5.449 -0.897 1.00 89.31 260 PRO A C 1
ATOM 2043 O O . PRO A 1 260 ? 2.894 5.775 -2.044 1.00 89.31 260 PRO A O 1
ATOM 2046 N N . ILE A 1 261 ? 3.462 5.128 0.049 1.00 90.88 261 ILE A N 1
ATOM 2047 C CA . ILE A 1 261 ? 4.923 5.232 -0.090 1.00 90.88 261 ILE A CA 1
ATOM 2048 C C . ILE A 1 261 ? 5.566 3.856 0.096 1.00 90.88 261 ILE A C 1
ATOM 2050 O O . ILE A 1 261 ? 5.290 3.162 1.074 1.00 90.88 261 ILE A O 1
ATOM 2054 N N . ALA A 1 262 ? 6.418 3.466 -0.853 1.00 92.19 262 ALA A N 1
ATOM 2055 C CA . ALA A 1 262 ? 7.230 2.257 -0.758 1.00 92.19 262 ALA A CA 1
ATOM 2056 C C . ALA A 1 262 ? 8.325 2.445 0.303 1.00 92.19 262 ALA A C 1
ATOM 2058 O O . ALA A 1 262 ? 9.030 3.452 0.275 1.00 92.19 262 ALA A O 1
ATOM 2059 N N . ASP A 1 263 ? 8.451 1.489 1.219 1.00 90.56 263 ASP A N 1
ATOM 2060 C CA . ASP A 1 263 ? 9.316 1.581 2.394 1.00 90.56 263 ASP A CA 1
ATOM 2061 C C . ASP A 1 263 ? 10.108 0.285 2.624 1.00 90.56 263 ASP A C 1
ATOM 2063 O O . ASP A 1 263 ? 9.682 -0.802 2.217 1.00 90.56 263 ASP A O 1
ATOM 2067 N N . GLY A 1 264 ? 11.271 0.413 3.263 1.00 90.31 264 GLY A N 1
ATOM 2068 C CA . GLY A 1 264 ? 12.119 -0.703 3.676 1.00 90.31 264 GLY A CA 1
ATOM 2069 C C . GLY A 1 264 ? 12.123 -0.847 5.195 1.00 90.31 264 GLY A C 1
ATOM 2070 O O . GLY A 1 264 ? 12.236 0.144 5.906 1.00 90.31 264 GLY A O 1
ATOM 2071 N N . TYR A 1 265 ? 12.039 -2.079 5.693 1.00 92.12 265 TYR A N 1
ATOM 2072 C CA . TYR A 1 265 ? 11.935 -2.379 7.120 1.00 92.12 265 TYR A CA 1
ATOM 2073 C C . TYR A 1 265 ? 12.775 -3.600 7.509 1.00 92.12 265 TYR A C 1
ATOM 2075 O O . TYR A 1 265 ? 13.049 -4.464 6.675 1.00 92.12 265 TYR A O 1
ATOM 2083 N N . ASP A 1 266 ? 13.169 -3.677 8.780 1.00 93.12 266 ASP A N 1
ATOM 2084 C CA . ASP A 1 266 ? 13.763 -4.874 9.382 1.00 93.12 266 ASP A CA 1
ATOM 2085 C C . ASP A 1 266 ? 12.649 -5.822 9.858 1.00 93.12 266 ASP A C 1
ATOM 2087 O O . ASP A 1 266 ? 12.039 -5.644 10.917 1.00 93.12 266 ASP A O 1
ATOM 2091 N N . ALA A 1 267 ? 12.375 -6.850 9.056 1.00 91.88 267 ALA A N 1
ATOM 2092 C CA . ALA A 1 267 ? 11.423 -7.911 9.366 1.00 91.88 267 ALA A CA 1
ATOM 2093 C C . ALA A 1 267 ? 12.106 -9.175 9.925 1.00 91.88 267 ALA A C 1
ATOM 2095 O O . ALA A 1 267 ? 11.457 -10.219 10.052 1.00 91.88 267 ALA A O 1
ATOM 2096 N N . SER A 1 268 ? 13.394 -9.105 10.288 1.00 92.69 268 SER A N 1
ATOM 2097 C CA . SER A 1 268 ? 14.194 -10.265 10.712 1.00 92.69 268 SER A CA 1
ATOM 2098 C C . SER A 1 268 ? 13.786 -10.844 12.072 1.00 92.69 268 SER A C 1
ATOM 2100 O O . SER A 1 268 ? 14.186 -11.955 12.440 1.00 92.69 268 SER A O 1
ATOM 2102 N N . LEU A 1 269 ? 13.005 -10.093 12.852 1.00 94.56 269 LEU A N 1
ATOM 2103 C CA . LEU A 1 269 ? 12.627 -10.453 14.211 1.00 94.56 269 LEU A CA 1
ATOM 2104 C C . LEU A 1 269 ? 11.450 -11.438 14.253 1.00 94.56 269 LEU A C 1
ATOM 2106 O O . LEU A 1 269 ? 10.427 -11.263 13.590 1.00 94.56 269 LEU A O 1
ATOM 2110 N N . ASP A 1 270 ? 11.533 -12.422 15.156 1.00 94.62 270 ASP A N 1
ATOM 2111 C CA . ASP A 1 270 ? 10.414 -13.333 15.449 1.00 94.62 270 ASP A CA 1
ATOM 2112 C C . ASP A 1 270 ? 9.156 -12.560 15.889 1.00 94.62 270 ASP A C 1
ATOM 2114 O O . ASP A 1 270 ? 8.038 -12.943 15.556 1.00 94.62 270 ASP A O 1
ATOM 2118 N N . SER A 1 271 ? 9.324 -11.456 16.626 1.00 96.06 271 SER A N 1
ATOM 2119 C CA . SER A 1 271 ? 8.219 -10.591 17.061 1.00 96.06 271 SER A CA 1
ATOM 2120 C C . SER A 1 271 ? 7.458 -9.980 15.884 1.00 96.06 271 SER A C 1
ATOM 2122 O O . SER A 1 271 ? 6.241 -9.843 15.980 1.00 96.06 271 SER A O 1
ATOM 2124 N N . PHE A 1 272 ? 8.142 -9.673 14.780 1.00 95.69 272 PHE A N 1
ATOM 2125 C CA . PHE A 1 272 ? 7.513 -9.242 13.534 1.00 95.69 272 PHE A CA 1
ATOM 2126 C C . PHE A 1 272 ? 6.817 -10.420 12.840 1.00 95.69 272 PHE A C 1
ATOM 2128 O O . PHE A 1 272 ? 5.651 -10.338 12.464 1.00 95.69 272 PHE A O 1
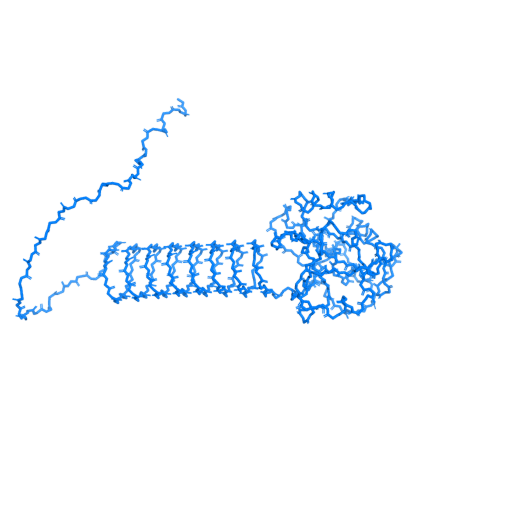ATOM 2135 N N . SER A 1 273 ? 7.505 -11.561 12.732 1.00 91.69 273 SER A N 1
ATOM 2136 C CA . SER A 1 273 ? 6.972 -12.768 12.080 1.00 91.69 273 SER A CA 1
ATOM 2137 C C . SER A 1 273 ? 5.664 -13.275 12.699 1.00 91.69 273 SER A C 1
ATOM 2139 O O . SER A 1 273 ? 4.816 -13.798 11.982 1.00 91.69 273 SER A O 1
ATOM 2141 N N . PHE A 1 274 ? 5.487 -13.103 14.012 1.00 91.75 274 PHE A N 1
ATOM 2142 C CA . PHE A 1 274 ? 4.290 -13.513 14.759 1.00 91.75 274 PHE A CA 1
ATOM 2143 C C . PHE A 1 274 ? 3.397 -12.339 15.185 1.00 91.75 274 PHE A C 1
ATOM 2145 O O . PHE A 1 274 ? 2.622 -12.480 16.133 1.00 91.75 274 PHE A O 1
ATOM 2152 N N . TYR A 1 275 ? 3.527 -11.178 14.541 1.00 92.06 275 TYR A N 1
ATOM 2153 C CA . TYR A 1 275 ? 2.615 -10.064 14.766 1.00 92.06 275 TYR A CA 1
ATOM 2154 C C . TYR A 1 275 ? 1.170 -10.461 14.407 1.00 92.06 275 TYR A C 1
ATOM 2156 O O . TYR A 1 275 ? 0.931 -11.071 13.368 1.00 92.06 275 TYR A O 1
ATOM 2164 N N . ASP A 1 276 ? 0.227 -10.109 15.283 1.00 86.00 276 ASP A N 1
ATOM 2165 C CA . ASP A 1 276 ? -1.199 -10.485 15.205 1.00 86.00 276 ASP A CA 1
ATOM 2166 C C . ASP A 1 276 ? -2.126 -9.318 15.615 1.00 86.00 276 ASP A C 1
ATOM 2168 O O . ASP A 1 276 ? -3.334 -9.480 15.731 1.00 86.00 276 ASP A O 1
ATOM 2172 N N . GLY A 1 277 ? -1.562 -8.133 15.895 1.00 90.25 277 GLY A N 1
ATOM 2173 C CA . GLY A 1 277 ? -2.344 -6.941 16.234 1.00 90.25 277 GLY A CA 1
ATOM 2174 C C . GLY A 1 277 ? -1.691 -5.955 17.203 1.00 90.25 277 GLY A C 1
ATOM 2175 O O . GLY A 1 277 ? -0.720 -6.257 17.904 1.00 90.25 277 GLY A O 1
ATOM 2176 N N . GLY A 1 278 ? -2.262 -4.751 17.251 1.00 91.62 278 GLY A N 1
ATOM 2177 C CA . GLY A 1 278 ? -1.821 -3.634 18.088 1.00 91.62 278 GLY A CA 1
ATOM 2178 C C . GLY A 1 278 ? -0.711 -2.797 17.450 1.00 91.62 278 GLY A C 1
ATOM 2179 O O . GLY A 1 278 ? -0.245 -3.078 16.348 1.00 91.62 278 GLY A O 1
ATOM 2180 N N . ILE A 1 279 ? -0.249 -1.759 18.156 1.00 95.44 279 ILE A N 1
ATOM 2181 C CA . ILE A 1 279 ? 0.868 -0.933 17.676 1.00 95.44 279 ILE A CA 1
ATOM 2182 C C . ILE A 1 279 ? 2.196 -1.650 17.943 1.00 95.44 279 ILE A C 1
ATOM 2184 O O . ILE A 1 279 ? 2.689 -1.685 19.075 1.00 95.44 279 ILE A O 1
ATOM 2188 N N . TYR A 1 280 ? 2.787 -2.192 16.883 1.00 95.81 280 TYR A N 1
ATOM 2189 C CA . TYR A 1 280 ? 4.060 -2.892 16.904 1.00 95.81 280 TYR A CA 1
ATOM 2190 C C . TYR A 1 280 ? 5.232 -1.947 17.190 1.00 95.81 280 TYR A C 1
ATOM 2192 O O . TYR A 1 280 ? 5.361 -0.862 16.617 1.00 95.81 280 TYR A O 1
ATOM 2200 N N . SER A 1 281 ? 6.114 -2.375 18.089 1.00 94.69 281 SER A N 1
ATOM 2201 C CA . SER A 1 281 ? 7.395 -1.730 18.364 1.00 94.69 281 SER A CA 1
ATOM 2202 C C . SER A 1 281 ? 8.316 -2.736 19.038 1.00 94.69 281 SER A C 1
ATOM 2204 O O . SER A 1 281 ? 7.972 -3.295 20.083 1.00 94.69 281 SER A O 1
ATOM 2206 N N . ASP A 1 282 ? 9.501 -2.937 18.471 1.00 94.38 282 ASP A N 1
ATOM 2207 C CA . ASP A 1 282 ? 10.550 -3.744 19.081 1.00 94.38 282 ASP A CA 1
ATOM 2208 C C . ASP A 1 282 ? 11.862 -2.959 19.104 1.00 94.38 282 ASP A C 1
ATOM 2210 O O . ASP A 1 282 ? 12.372 -2.528 18.078 1.00 94.38 282 ASP A O 1
ATOM 2214 N N . SER A 1 283 ? 12.440 -2.800 20.295 1.00 92.50 283 SER A N 1
ATOM 2215 C CA . SER A 1 283 ? 13.723 -2.112 20.498 1.00 92.50 283 SER A CA 1
ATOM 2216 C C . SER A 1 283 ? 14.923 -2.767 19.803 1.00 92.50 283 SER A C 1
ATOM 2218 O O . SER A 1 283 ? 16.015 -2.203 19.832 1.00 92.50 283 SER A O 1
ATOM 2220 N N . LYS A 1 284 ? 14.759 -3.988 19.281 1.00 93.50 284 LYS A N 1
ATOM 2221 C CA . LYS A 1 284 ? 15.787 -4.704 18.522 1.00 93.50 284 LYS A CA 1
ATOM 2222 C C . LYS A 1 284 ? 15.685 -4.491 17.014 1.00 93.50 284 LYS A C 1
ATOM 2224 O O . LYS A 1 284 ? 16.582 -4.968 16.331 1.00 93.50 284 LYS A O 1
ATOM 2229 N N . CYS A 1 285 ? 14.627 -3.833 16.539 1.00 92.62 285 CYS A N 1
ATOM 2230 C CA . CYS A 1 285 ? 14.474 -3.463 15.137 1.00 92.62 285 CYS A CA 1
ATOM 2231 C C . CYS A 1 285 ? 15.649 -2.566 14.740 1.00 92.62 285 CYS A C 1
ATOM 2233 O O . CYS A 1 285 ? 15.957 -1.596 15.441 1.00 92.62 285 CYS A O 1
ATOM 2235 N N . SER A 1 286 ? 16.357 -2.948 13.684 1.00 90.88 286 SER A N 1
ATOM 2236 C CA . SER A 1 286 ? 17.467 -2.186 13.132 1.00 90.88 286 SER A CA 1
ATOM 2237 C C . SER A 1 286 ? 16.930 -1.178 12.130 1.00 90.88 286 SER A C 1
ATOM 2239 O O . SER A 1 286 ? 16.270 -1.551 11.167 1.00 90.88 286 SER A O 1
ATOM 2241 N N . SER A 1 287 ? 17.280 0.095 12.303 1.00 89.06 287 SER A N 1
ATOM 2242 C CA . SER A 1 287 ? 17.001 1.093 11.270 1.00 89.06 287 SER A CA 1
ATOM 2243 C C . SER A 1 287 ? 17.937 0.958 10.065 1.00 89.06 287 SER A C 1
ATOM 2245 O O . SER A 1 287 ? 17.610 1.460 8.999 1.00 89.06 287 SER A O 1
ATOM 2247 N N . GLU A 1 288 ? 19.084 0.276 10.212 1.00 88.00 288 GLU A N 1
ATOM 2248 C CA . GLU A 1 288 ? 20.120 0.157 9.172 1.00 88.00 288 GLU A CA 1
ATOM 2249 C C . GLU A 1 288 ? 20.066 -1.173 8.399 1.00 88.00 288 GLU A C 1
ATOM 2251 O O . GLU A 1 288 ? 20.397 -1.207 7.212 1.00 88.00 288 GLU A O 1
ATOM 2256 N N . ASP A 1 289 ? 19.662 -2.270 9.048 1.00 89.50 289 ASP A N 1
ATOM 2257 C CA . ASP A 1 289 ? 19.663 -3.620 8.465 1.00 89.50 289 ASP A CA 1
ATOM 2258 C C . ASP A 1 289 ? 18.293 -3.975 7.868 1.00 89.50 289 ASP A C 1
ATOM 2260 O O . ASP A 1 289 ? 17.637 -4.926 8.286 1.00 89.50 289 ASP A O 1
ATOM 2264 N N . LEU A 1 290 ? 17.856 -3.188 6.885 1.00 89.94 290 LEU A N 1
ATOM 2265 C CA . LEU A 1 290 ? 16.571 -3.382 6.209 1.00 89.94 290 LEU A CA 1
ATOM 2266 C C . LEU A 1 290 ? 16.613 -4.631 5.314 1.00 89.94 290 LEU A C 1
ATOM 2268 O O . LEU A 1 290 ? 17.502 -4.763 4.466 1.00 89.94 290 LEU A O 1
ATOM 2272 N N . ASP A 1 291 ? 15.640 -5.530 5.467 1.00 86.88 291 ASP A N 1
ATOM 2273 C CA . ASP A 1 291 ? 15.581 -6.803 4.734 1.00 86.88 291 ASP A CA 1
ATOM 2274 C C . ASP A 1 291 ? 14.227 -7.085 4.068 1.00 86.88 291 ASP A C 1
ATOM 2276 O O . ASP A 1 291 ? 14.097 -8.056 3.316 1.00 86.88 291 ASP A O 1
ATOM 2280 N N . HIS A 1 292 ? 13.240 -6.213 4.283 1.00 90.44 292 HIS A N 1
ATOM 2281 C CA . HIS A 1 292 ? 11.884 -6.406 3.797 1.00 90.44 292 HIS A CA 1
ATOM 2282 C C . HIS A 1 292 ? 11.277 -5.124 3.235 1.00 90.44 292 HIS A C 1
ATOM 2284 O O . HIS A 1 292 ? 11.480 -4.035 3.761 1.00 90.44 292 HIS A O 1
ATOM 2290 N N . ALA A 1 293 ? 10.512 -5.257 2.154 1.00 88.50 293 ALA A N 1
ATOM 2291 C CA . ALA A 1 293 ? 9.852 -4.142 1.487 1.00 88.50 293 ALA A CA 1
ATOM 2292 C C . ALA A 1 293 ? 8.359 -4.128 1.822 1.00 88.50 293 ALA A C 1
ATOM 2294 O O . ALA A 1 293 ? 7.658 -5.119 1.607 1.00 88.50 293 ALA A O 1
ATOM 2295 N N . MET A 1 294 ? 7.855 -2.985 2.279 1.00 90.38 294 MET A N 1
ATOM 2296 C CA . MET A 1 294 ? 6.454 -2.793 2.658 1.00 90.38 294 MET A CA 1
ATOM 2297 C C . MET A 1 294 ? 5.894 -1.491 2.086 1.00 90.38 294 MET A C 1
ATOM 2299 O O . MET A 1 294 ? 6.611 -0.719 1.450 1.00 90.38 294 MET A O 1
ATOM 2303 N N . LEU A 1 295 ? 4.596 -1.257 2.259 1.00 90.25 295 LEU A N 1
ATOM 2304 C CA . LEU A 1 295 ? 3.928 -0.069 1.735 1.00 90.25 295 LEU A CA 1
ATOM 2305 C C . LEU A 1 295 ? 3.263 0.715 2.861 1.00 90.25 295 LEU A C 1
ATOM 2307 O O . LEU A 1 295 ? 2.279 0.256 3.439 1.00 90.25 295 LEU A O 1
ATOM 2311 N N . VAL A 1 296 ? 3.753 1.917 3.144 1.00 89.81 296 VAL A N 1
ATOM 2312 C CA . VAL A 1 296 ? 3.083 2.838 4.065 1.00 89.81 296 VAL A CA 1
ATOM 2313 C C . VAL A 1 296 ? 1.863 3.407 3.350 1.00 89.81 296 VAL A C 1
ATOM 2315 O O . VAL A 1 296 ? 1.996 4.139 2.371 1.00 89.81 296 VAL A O 1
ATOM 2318 N N . VAL A 1 297 ? 0.666 3.058 3.821 1.00 87.38 297 VAL A N 1
ATOM 2319 C CA . VAL A 1 297 ? -0.610 3.463 3.202 1.00 87.38 297 VAL A CA 1
ATOM 2320 C C . VAL A 1 297 ? -1.343 4.535 3.999 1.00 87.38 297 VAL A C 1
ATOM 2322 O O . VAL A 1 297 ? -2.263 5.164 3.484 1.00 87.38 297 VAL A O 1
ATOM 2325 N N . GLY A 1 298 ? -0.940 4.761 5.248 1.00 82.31 298 GLY A N 1
ATOM 2326 C CA . GLY A 1 298 ? -1.594 5.720 6.121 1.00 82.31 298 GLY A CA 1
ATOM 2327 C C . GLY A 1 298 ? -0.866 5.907 7.442 1.00 82.31 298 GLY A C 1
ATOM 2328 O O . GLY A 1 298 ? 0.231 5.396 7.670 1.00 82.31 298 GLY A O 1
ATOM 2329 N N . TYR A 1 299 ? -1.491 6.665 8.329 1.00 88.19 299 TYR A N 1
ATOM 2330 C CA . TYR A 1 299 ? -0.983 6.960 9.659 1.00 88.19 299 TYR A CA 1
ATOM 2331 C C . TYR A 1 299 ? -2.153 7.280 10.585 1.00 88.19 299 TYR A C 1
ATOM 2333 O O . TYR A 1 299 ? -3.210 7.716 10.136 1.00 88.19 299 TYR A O 1
ATOM 2341 N N . GLY A 1 300 ? -1.940 7.133 11.887 1.00 84.94 300 GLY A N 1
ATOM 2342 C CA . GLY A 1 300 ? -2.966 7.437 12.873 1.00 84.94 300 GLY A CA 1
ATOM 2343 C C . GLY A 1 300 ? -2.417 7.559 14.285 1.00 84.94 300 GLY A C 1
ATOM 2344 O O . GLY A 1 300 ? -1.203 7.675 14.509 1.00 84.94 300 GLY A O 1
ATOM 2345 N N . SER A 1 301 ? -3.341 7.552 15.240 1.00 83.25 301 SER A N 1
ATOM 2346 C CA . SER A 1 301 ? -3.045 7.588 16.667 1.00 83.25 301 SER A CA 1
ATOM 2347 C C . SER A 1 301 ? -4.045 6.727 17.428 1.00 83.25 301 SER A C 1
ATOM 2349 O O . SER A 1 301 ? -5.248 6.880 17.250 1.00 83.25 301 SER A O 1
ATOM 2351 N N . GLU A 1 302 ? -3.553 5.881 18.329 1.00 85.56 302 GLU A N 1
ATOM 2352 C CA . GLU A 1 302 ? -4.367 5.191 19.328 1.00 85.56 302 GLU A CA 1
ATOM 2353 C C . GLU A 1 302 ? -4.004 5.750 20.710 1.00 85.56 302 GLU A C 1
ATOM 2355 O O . GLU A 1 302 ? -2.885 5.593 21.215 1.00 85.56 302 GLU A O 1
ATOM 2360 N N . GLY A 1 303 ? -4.924 6.513 21.301 1.00 89.00 303 GLY A N 1
ATOM 2361 C CA . GLY A 1 303 ? -4.662 7.258 22.531 1.00 89.00 303 GLY A CA 1
ATOM 2362 C C . GLY A 1 303 ? -3.508 8.257 22.370 1.00 89.00 303 GLY A C 1
ATOM 2363 O O . GLY A 1 303 ? -3.646 9.287 21.716 1.00 89.00 303 GLY A O 1
ATOM 2364 N N . THR A 1 304 ? -2.372 7.985 23.016 1.00 89.75 304 THR A N 1
ATOM 2365 C CA . THR A 1 304 ? -1.163 8.830 22.941 1.00 89.75 304 THR A CA 1
ATOM 2366 C C . THR A 1 304 ? -0.083 8.264 22.021 1.00 89.75 304 THR A C 1
ATOM 2368 O O . THR A 1 304 ? 0.982 8.873 21.886 1.00 89.75 304 THR A O 1
ATOM 2371 N N . GLN A 1 305 ? -0.321 7.100 21.414 1.00 91.00 305 GLN A N 1
ATOM 2372 C CA . GLN A 1 305 ? 0.656 6.414 20.587 1.00 91.00 305 GLN A CA 1
ATOM 2373 C C . GLN A 1 305 ? 0.322 6.607 19.111 1.00 91.00 305 GLN A C 1
ATOM 2375 O O . GLN A 1 305 ? -0.747 6.235 18.642 1.00 91.00 305 GLN A O 1
ATOM 2380 N N . ASN A 1 306 ? 1.254 7.214 18.383 1.00 90.62 306 ASN A N 1
ATOM 2381 C CA . ASN A 1 306 ? 1.140 7.394 16.942 1.00 90.62 306 ASN A CA 1
ATOM 2382 C C . ASN A 1 306 ? 1.610 6.133 16.222 1.00 90.62 306 ASN A C 1
ATOM 2384 O O . ASN A 1 306 ? 2.560 5.492 16.686 1.00 90.62 306 ASN A O 1
ATOM 2388 N N . TYR A 1 307 ? 0.999 5.839 15.079 1.00 93.12 307 TYR A N 1
ATOM 2389 C CA . TYR A 1 307 ? 1.381 4.714 14.237 1.00 93.12 307 TYR A CA 1
ATOM 2390 C C . TYR A 1 307 ? 1.405 5.069 12.744 1.00 93.12 307 TYR A C 1
ATOM 2392 O O . TYR A 1 307 ? 0.759 6.028 12.310 1.00 93.12 307 TYR A O 1
ATOM 2400 N N . TRP A 1 308 ? 2.170 4.289 11.986 1.00 93.31 308 TRP A N 1
ATOM 2401 C CA . TRP A 1 308 ? 2.069 4.113 10.541 1.00 93.31 308 TRP A CA 1
ATOM 2402 C C . TRP A 1 308 ? 1.163 2.921 10.260 1.00 93.31 308 TRP A C 1
ATOM 2404 O O . TRP A 1 308 ? 1.319 1.886 10.903 1.00 93.31 308 TRP A O 1
ATOM 2414 N N . LEU A 1 309 ? 0.233 3.058 9.320 1.00 90.69 309 LEU A N 1
ATOM 2415 C CA . LEU A 1 309 ? -0.503 1.922 8.778 1.00 90.69 309 LEU A CA 1
ATOM 2416 C C . LEU A 1 309 ? 0.264 1.410 7.563 1.00 90.69 309 LEU A C 1
ATOM 2418 O O . LEU A 1 309 ? 0.429 2.137 6.578 1.00 90.69 309 LEU A O 1
ATOM 2422 N N . VAL A 1 310 ? 0.749 0.176 7.651 1.00 90.50 310 VAL A N 1
ATOM 2423 C CA . VAL A 1 310 ? 1.649 -0.397 6.653 1.00 90.50 310 VAL A CA 1
ATOM 2424 C C . VAL A 1 310 ? 1.085 -1.710 6.131 1.00 90.50 310 VAL A C 1
ATOM 2426 O O . VAL A 1 310 ? 0.703 -2.578 6.911 1.00 90.50 310 VAL A O 1
ATOM 2429 N N . LYS A 1 311 ? 1.029 -1.852 4.806 1.00 83.06 311 LYS A N 1
ATOM 2430 C CA . LYS A 1 311 ? 0.632 -3.084 4.119 1.00 83.06 311 LYS A CA 1
ATOM 2431 C C . LYS A 1 311 ? 1.866 -3.972 3.940 1.00 83.06 311 LYS A C 1
ATOM 2433 O O . LYS A 1 311 ? 2.867 -3.535 3.365 1.00 83.06 311 LYS A O 1
ATOM 2438 N N . ASN A 1 312 ? 1.793 -5.201 4.444 1.00 84.94 312 ASN A N 1
ATOM 2439 C CA . ASN A 1 312 ? 2.780 -6.256 4.205 1.00 84.94 312 ASN A CA 1
ATOM 2440 C C . ASN A 1 312 ? 2.441 -7.004 2.898 1.00 84.94 312 ASN A C 1
ATOM 2442 O O . ASN A 1 312 ? 1.634 -6.510 2.132 1.00 84.94 312 ASN A O 1
ATOM 2446 N N . SER A 1 313 ? 3.049 -8.157 2.606 1.00 79.25 313 SER A N 1
ATOM 2447 C CA . SER A 1 313 ? 2.791 -9.013 1.435 1.00 79.25 313 SER A CA 1
ATOM 2448 C C . SER A 1 313 ? 2.740 -10.508 1.783 1.00 79.25 313 SER A C 1
ATOM 2450 O O . SER A 1 313 ? 2.940 -11.371 0.929 1.00 79.25 313 SER A O 1
ATOM 2452 N N . TRP A 1 314 ? 2.475 -10.837 3.052 1.00 79.25 314 TRP A N 1
ATOM 2453 C CA . TRP A 1 314 ? 2.473 -12.214 3.573 1.00 79.25 314 TRP A CA 1
ATOM 2454 C C . TRP A 1 314 ? 1.078 -12.849 3.660 1.00 79.25 314 TRP A C 1
ATOM 2456 O O . TRP A 1 314 ? 0.922 -13.937 4.211 1.00 79.25 314 TRP A O 1
ATOM 2466 N N . GLY A 1 315 ? 0.087 -12.208 3.040 1.00 71.38 315 GLY A N 1
ATOM 2467 C CA . GLY A 1 315 ? -1.293 -12.676 2.995 1.00 71.38 315 GLY A CA 1
ATOM 2468 C C . GLY A 1 315 ? -2.108 -12.272 4.229 1.00 71.38 315 GLY A C 1
ATOM 2469 O O . GLY A 1 315 ? -1.548 -11.811 5.223 1.00 71.38 315 GLY A O 1
ATOM 2470 N N . PRO A 1 316 ? -3.439 -12.434 4.159 1.00 73.75 316 PRO A N 1
ATOM 2471 C CA . PRO A 1 316 ? -4.364 -11.915 5.168 1.00 73.75 316 PRO A CA 1
ATOM 2472 C C . PRO A 1 316 ? -4.262 -12.627 6.524 1.00 73.75 316 PRO A C 1
ATOM 2474 O O . PRO A 1 316 ? -4.636 -12.052 7.535 1.00 73.75 316 PRO A O 1
ATOM 2477 N N . ASP A 1 317 ? -3.717 -13.847 6.570 1.00 76.62 317 ASP A N 1
ATOM 2478 C CA . ASP A 1 317 ? -3.546 -14.608 7.819 1.00 76.62 317 ASP A CA 1
ATOM 2479 C C . ASP A 1 317 ? -2.440 -14.046 8.737 1.00 76.62 317 ASP A C 1
ATOM 2481 O O . ASP A 1 317 ? -2.250 -14.543 9.847 1.00 76.62 317 ASP A O 1
ATOM 2485 N N . TRP A 1 318 ? -1.656 -13.071 8.266 1.00 83.69 318 TRP A N 1
ATOM 2486 C CA . TRP A 1 318 ? -0.596 -12.431 9.041 1.00 83.69 318 TRP A CA 1
ATOM 2487 C C . TRP A 1 318 ? -1.019 -11.031 9.491 1.00 83.69 318 TRP A C 1
ATOM 2489 O O . TRP A 1 318 ? -1.502 -10.242 8.679 1.00 83.69 318 TRP A O 1
ATOM 2499 N N . GLY A 1 319 ? -0.752 -10.688 10.753 1.00 88.62 319 GLY A N 1
ATOM 2500 C CA . GLY A 1 319 ? -1.019 -9.359 11.293 1.00 88.62 319 GLY A CA 1
ATOM 2501 C C . GLY A 1 319 ? -2.497 -8.986 11.316 1.00 88.62 319 GLY A C 1
ATOM 2502 O O . GLY A 1 319 ? -3.372 -9.824 11.505 1.00 88.62 319 GLY A O 1
ATOM 2503 N N . GLU A 1 320 ? -2.769 -7.702 11.121 1.00 84.19 320 GLU A N 1
ATOM 2504 C CA . GLU A 1 320 ? -4.120 -7.154 11.030 1.00 84.19 320 GLU A CA 1
ATOM 2505 C C . GLU A 1 320 ? -4.563 -7.243 9.569 1.00 84.19 320 GLU A C 1
ATOM 2507 O O . GLU A 1 320 ? -4.548 -6.259 8.838 1.00 84.19 320 GLU A O 1
ATOM 2512 N N . GLU A 1 321 ? -4.851 -8.461 9.108 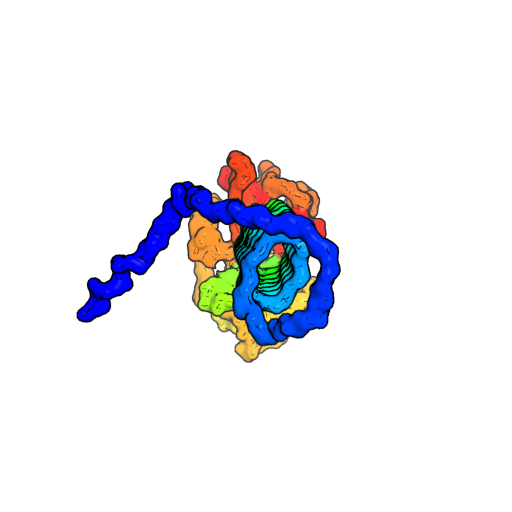1.00 75.56 321 GLU A N 1
ATOM 2513 C CA . GLU A 1 321 ? -5.306 -8.726 7.736 1.00 75.56 321 GLU A CA 1
ATOM 2514 C C . GLU A 1 321 ? -4.286 -8.314 6.662 1.00 75.56 321 GLU A C 1
ATOM 2516 O O . GLU A 1 321 ? -4.583 -7.635 5.679 1.00 75.56 321 GLU A O 1
ATOM 2521 N N . CYS A 1 322 ? -3.038 -8.743 6.853 1.00 81.19 322 CYS A N 1
ATOM 2522 C CA . CYS A 1 322 ? -1.850 -8.344 6.095 1.00 81.19 322 CYS A CA 1
ATOM 2523 C C . CYS A 1 322 ? -1.372 -6.903 6.346 1.00 81.19 322 CYS A C 1
ATOM 2525 O O . CYS A 1 322 ? -0.415 -6.455 5.702 1.00 81.19 322 CYS A O 1
ATOM 2527 N N . TYR A 1 323 ? -1.978 -6.180 7.286 1.00 85.69 323 TYR A N 1
ATOM 2528 C CA . TYR A 1 323 ? -1.493 -4.880 7.733 1.00 85.69 323 TYR A CA 1
ATOM 2529 C C . TYR A 1 323 ? -0.777 -4.976 9.073 1.00 85.69 323 TYR A C 1
ATOM 2531 O O . TYR A 1 323 ? -0.915 -5.930 9.837 1.00 85.69 323 TYR A O 1
ATOM 2539 N N . ILE A 1 324 ? 0.026 -3.956 9.341 1.00 91.62 324 ILE A N 1
ATOM 2540 C CA . ILE A 1 324 ? 0.677 -3.740 10.621 1.00 91.62 324 ILE A CA 1
ATOM 2541 C C . ILE A 1 324 ? 0.624 -2.261 10.972 1.00 91.62 324 ILE A C 1
ATOM 2543 O O . ILE A 1 324 ? 0.918 -1.387 10.150 1.00 91.62 324 ILE A O 1
ATOM 2547 N N . ARG A 1 325 ? 0.275 -1.977 12.227 1.00 94.38 325 ARG A N 1
ATOM 2548 C CA . ARG A 1 325 ? 0.415 -0.644 12.809 1.00 94.38 325 ARG A CA 1
ATOM 2549 C C . ARG A 1 325 ? 1.793 -0.520 13.436 1.00 94.38 325 ARG A C 1
ATOM 2551 O O . ARG A 1 325 ? 2.005 -0.942 14.567 1.00 94.38 325 ARG A O 1
ATOM 2558 N N . LEU A 1 326 ? 2.753 0.052 12.717 1.00 95.50 326 LEU A N 1
ATOM 2559 C CA . LEU A 1 326 ? 4.092 0.304 13.258 1.00 95.50 326 LEU A CA 1
ATOM 2560 C C . LEU A 1 326 ? 4.073 1.562 14.113 1.00 95.50 326 LEU A C 1
ATOM 2562 O O . LEU A 1 326 ? 3.462 2.554 13.729 1.00 95.50 326 LEU A O 1
ATOM 2566 N N . ALA A 1 327 ? 4.761 1.575 15.252 1.00 95.94 327 ALA A N 1
ATOM 2567 C CA . ALA A 1 327 ? 4.892 2.807 16.017 1.00 95.94 327 ALA A CA 1
ATOM 2568 C C . ALA A 1 327 ? 5.504 3.931 15.152 1.00 95.94 327 ALA A C 1
ATOM 2570 O O . ALA A 1 327 ? 6.288 3.688 14.241 1.00 95.94 327 ALA A O 1
ATOM 2571 N N . ARG A 1 328 ? 5.139 5.180 15.429 1.00 92.81 328 ARG A N 1
ATOM 2572 C CA . ARG A 1 328 ? 5.644 6.353 14.704 1.00 92.81 328 ARG A CA 1
ATOM 2573 C C . ARG A 1 328 ? 6.333 7.323 15.652 1.00 92.81 328 ARG A C 1
ATOM 2575 O O . ARG A 1 328 ? 5.868 7.521 16.781 1.00 92.81 328 ARG A O 1
ATOM 2582 N N . ASN A 1 329 ? 7.401 7.965 15.184 1.00 88.12 329 ASN A N 1
ATOM 2583 C CA . ASN A 1 329 ? 8.299 8.834 15.951 1.00 88.12 329 ASN A CA 1
ATOM 2584 C C . ASN A 1 329 ? 9.003 8.084 17.088 1.00 88.12 329 ASN A C 1
ATOM 2586 O O . ASN A 1 329 ? 9.034 8.543 18.238 1.00 88.12 329 ASN A O 1
ATOM 2590 N N . ARG A 1 330 ? 9.504 6.884 16.785 1.00 84.50 330 ARG A N 1
ATOM 2591 C CA . ARG A 1 330 ? 10.124 5.983 17.770 1.00 84.50 330 ARG A CA 1
ATOM 2592 C C . ARG A 1 330 ? 11.516 5.492 17.384 1.00 84.50 330 ARG A C 1
ATOM 2594 O O . ARG A 1 330 ? 12.071 4.727 18.164 1.00 84.50 330 ARG A O 1
ATOM 2601 N N . GLN A 1 331 ? 12.107 6.034 16.312 1.00 77.75 331 GLN A N 1
ATOM 2602 C CA . GLN A 1 331 ? 13.411 5.590 15.788 1.00 77.75 331 GLN A CA 1
ATOM 2603 C C . GLN A 1 331 ? 13.371 4.104 15.416 1.00 77.75 331 GLN A C 1
ATOM 2605 O O . GLN A 1 331 ? 14.249 3.344 15.821 1.00 77.75 331 GLN A O 1
ATOM 2610 N N . ASN A 1 332 ? 12.285 3.718 14.745 1.00 67.44 332 ASN A N 1
ATOM 2611 C CA . ASN A 1 332 ? 12.064 2.348 14.306 1.00 67.44 332 ASN A CA 1
ATOM 2612 C C . ASN A 1 332 ? 12.877 2.006 13.066 1.00 67.44 332 ASN A C 1
ATOM 2614 O O . ASN A 1 332 ? 13.267 2.958 12.350 1.00 67.44 332 ASN A O 1
#

InterPro domains:
  IPR000668 Peptidase C1A, papain C-terminal [PF00112] (161-331)
  IPR000668 Peptidase C1A, papain C-terminal [SM00645] (137-332)
  IPR013128 Peptidase C1A [PTHR12411] (158-329)
  IPR025660 Cysteine peptidase, histidine active site [PS00639] (290-300)
  IPR038765 Papain-like cysteine peptidase superfamily [SSF54001] (158-330)
  IPR039417 Papain-like cysteine endopeptidase [cd02248] (161-330)

Organism: NCBI:txid61472

Sequence (332 aa):
TREERLQNKPIIRRSDVTRSGSKHVKSGLGQTLESLDWSQKEFLVTNTEYLVTDTEFLVTNTEYLVTDTEFLVTDTEYLVTNTEYLVTDTEYLVTNTEYLVTDTEYLVTDTEYLVTNTEYLVTDTEFLVTNTEYLVTDTEFLVTDTEYLVTDTKVPGSIPGAVEGQVYKSTGKLISLSEQNLIDCTSRYDLISCDGGSLDPAFDYIIDNGISSEDQYPYQGRAGSCPFSSGKVAANIKSYVDLDYGDEEGLLDAVISVGPIADGYDASLDSFSFYDGGIYSDSKCSSEDLDHAMLVVGYGSEGTQNYWLVKNSWGPDWGEECYIRLARNRQN

Foldseek 3Di:
DPDPPDPDDDDDDPPPDDDDDDDDDDDDDDDDDDDDDPPDDQEDEDEEQEDEDEHQYYEYEYAYYEYEYQYYDYEYAEYEYEYADDDYEYAEDEYEYAEDEYEYAEYEYEYAEYEYEYAAYEYEYQAYDYEYAHYAYQYQHDDYPYVAYHYPDQFAFLQQVLQQFQCCVVPVGRFAWEPLLLLAPLVVLVAPRLVGDDNVSSLVCLQVQATATCVVPPDDNDYDHNPDDSVRHPGGDNDDDDDDQPPLVSVQVCCVPPFKHKDFWQCVDPCNVQAADDADDDPPTDSPPTDAIKIQGAWDDDPPWIWTWIAHNPALVHHSGRIHTYTGPPSD